Protein AF-A0A967SWU4-F1 (afdb_monomer_lite)

Foldseek 3Di:
DAFVPVVDDDDDDDPDPALLVVLQVLCVAQVVLQDQDPVLLVVLCVQCVPPDDLQSSLQSLLLCLLPQAAEDEPPPDDDVSHEHRLVVCVVVRYYHQSSSQSVSCNSCVSVVFHKWKWFWAFDPNDADDNVRHDPPGDHIWMWTDDPVDIATGRSRDSQFHPRADDQSQAQGWIWTRDNPRTDTDGHHDDDPVQFDWDWDWDWDDDPPDIDIDIDIDGGGSRCRPPDPPD

Structure (mmCIF, N/CA/C/O backbone):
data_AF-A0A967SWU4-F1
#
_entry.id   AF-A0A967SWU4-F1
#
loop_
_atom_site.group_PDB
_atom_site.id
_atom_site.type_symbol
_atom_site.label_atom_id
_atom_site.label_alt_id
_atom_site.label_comp_id
_atom_site.label_asym_id
_atom_site.label_entity_id
_atom_site.label_seq_id
_atom_site.pdbx_PDB_ins_code
_atom_site.Cartn_x
_atom_site.Cartn_y
_atom_site.Cartn_z
_atom_site.occupancy
_atom_site.B_iso_or_equiv
_atom_site.auth_seq_id
_atom_site.auth_comp_id
_atom_site.auth_asym_id
_atom_site.auth_atom_id
_atom_site.pdbx_PDB_model_num
ATOM 1 N N . MET A 1 1 ? -10.344 26.423 -4.016 1.00 56.69 1 MET A N 1
ATOM 2 C CA . MET A 1 1 ? -9.494 27.202 -4.942 1.00 56.69 1 MET A CA 1
ATOM 3 C C . MET A 1 1 ? -9.191 26.306 -6.140 1.00 56.69 1 MET A C 1
ATOM 5 O O . MET A 1 1 ? -9.002 25.117 -5.893 1.00 56.69 1 MET A O 1
ATOM 9 N N . PRO A 1 2 ? -9.247 26.792 -7.394 1.00 64.81 2 PRO A N 1
ATOM 10 C CA . PRO A 1 2 ? -8.936 25.973 -8.572 1.00 64.81 2 PRO A CA 1
ATOM 11 C C . PRO A 1 2 ? -7.485 25.474 -8.523 1.00 64.81 2 PRO A C 1
ATOM 13 O O . PRO A 1 2 ? -6.662 26.066 -7.822 1.00 64.81 2 PRO A O 1
ATOM 16 N N . ASN A 1 3 ? -7.167 24.398 -9.245 1.00 67.81 3 ASN A N 1
ATOM 17 C CA . ASN A 1 3 ? -5.792 23.917 -9.350 1.00 67.81 3 ASN A CA 1
ATOM 18 C C . ASN A 1 3 ? -4.927 24.996 -10.028 1.00 67.81 3 ASN A C 1
ATOM 20 O O . ASN A 1 3 ? -5.329 25.566 -11.038 1.00 67.81 3 ASN A O 1
ATOM 24 N N . ILE A 1 4 ? -3.745 25.301 -9.481 1.00 69.94 4 ILE A N 1
ATOM 25 C CA . ILE A 1 4 ? -2.854 26.316 -10.061 1.00 69.94 4 ILE A CA 1
ATOM 26 C C . ILE A 1 4 ? -2.421 25.955 -11.489 1.00 69.94 4 ILE A C 1
ATOM 28 O O . ILE A 1 4 ? -2.248 26.847 -12.317 1.00 69.94 4 ILE A O 1
ATOM 32 N N . HIS A 1 5 ? -2.337 24.664 -11.815 1.00 70.44 5 HIS A N 1
ATOM 33 C CA . HIS A 1 5 ? -2.068 24.186 -13.171 1.00 70.44 5 HIS A CA 1
ATOM 34 C C . HIS A 1 5 ? -3.241 24.419 -14.138 1.00 70.44 5 HIS A C 1
ATOM 36 O O . HIS A 1 5 ? -3.013 24.479 -15.339 1.00 70.44 5 HIS A O 1
ATOM 42 N N . ASP A 1 6 ? -4.464 24.634 -13.635 1.00 73.06 6 ASP A N 1
ATOM 43 C CA . ASP A 1 6 ? -5.610 25.055 -14.459 1.00 73.06 6 ASP A CA 1
ATOM 44 C C . ASP A 1 6 ? -5.602 26.572 -14.721 1.00 73.06 6 ASP A C 1
ATOM 46 O O . ASP A 1 6 ? -6.300 27.064 -15.606 1.00 73.06 6 ASP A O 1
ATOM 50 N N . LEU A 1 7 ? -4.850 27.333 -13.919 1.00 79.19 7 LEU A N 1
ATOM 51 C CA . LEU A 1 7 ? -4.838 28.801 -13.927 1.00 79.19 7 LEU A CA 1
ATOM 52 C C . LEU A 1 7 ? -3.555 29.401 -14.509 1.00 79.19 7 LEU A C 1
ATOM 54 O O . LEU A 1 7 ? -3.478 30.614 -14.703 1.00 79.19 7 LEU A O 1
ATOM 58 N N . THR A 1 8 ? -2.540 28.578 -14.756 1.00 78.56 8 THR A N 1
ATOM 59 C CA . THR A 1 8 ? -1.224 29.004 -15.235 1.00 78.56 8 THR A CA 1
ATOM 60 C C . THR A 1 8 ? -0.879 28.303 -16.540 1.00 78.56 8 THR A C 1
ATOM 62 O O . THR A 1 8 ? -1.279 27.168 -16.784 1.00 78.56 8 THR A O 1
ATOM 65 N N . PHE A 1 9 ? -0.135 28.988 -17.409 1.00 80.06 9 PHE A N 1
ATOM 66 C CA . PHE A 1 9 ? 0.364 28.372 -18.633 1.00 80.06 9 PHE A CA 1
ATOM 67 C C . PHE A 1 9 ? 1.478 27.378 -18.296 1.00 80.06 9 PHE A C 1
ATOM 69 O O . PHE A 1 9 ? 2.476 27.750 -17.679 1.00 80.06 9 PHE A O 1
ATOM 76 N N . GLY A 1 10 ? 1.320 26.131 -18.737 1.00 78.75 10 GLY A N 1
ATOM 77 C CA . GLY A 1 10 ? 2.328 25.079 -18.630 1.00 78.75 10 GLY A CA 1
ATOM 78 C C . GLY A 1 10 ? 2.570 24.407 -19.978 1.00 78.75 10 GLY A C 1
ATOM 79 O O . GLY A 1 10 ? 1.657 24.281 -20.793 1.00 78.75 10 GLY A O 1
ATOM 80 N N . ILE A 1 11 ? 3.806 23.967 -20.219 1.00 83.50 11 ILE A N 1
ATOM 81 C CA . ILE A 1 11 ? 4.152 23.104 -21.353 1.00 83.50 11 ILE A CA 1
ATOM 82 C C . ILE A 1 11 ? 4.451 21.721 -20.788 1.00 83.50 11 ILE A C 1
ATOM 84 O O . ILE A 1 11 ? 5.353 21.566 -19.969 1.00 83.50 11 ILE A O 1
ATOM 88 N N . HIS A 1 12 ? 3.679 20.724 -21.212 1.00 83.62 12 HIS A N 1
ATOM 89 C CA . HIS A 1 12 ? 3.872 19.331 -20.826 1.00 83.62 12 HIS A CA 1
ATOM 90 C C . HIS A 1 12 ? 4.411 18.572 -22.043 1.00 83.62 12 HIS A C 1
ATOM 92 O O . HIS A 1 12 ? 3.814 18.618 -23.118 1.00 83.62 12 HIS A O 1
ATOM 98 N N . VAL A 1 13 ? 5.546 17.888 -21.888 1.00 89.62 13 VAL A N 1
ATOM 99 C CA . VAL A 1 13 ? 6.173 17.083 -22.949 1.00 89.62 13 VAL A CA 1
ATOM 100 C C . VAL A 1 13 ? 6.439 15.682 -22.416 1.00 89.62 13 VAL A C 1
ATOM 102 O O . VAL A 1 13 ? 6.947 15.531 -21.310 1.00 89.62 13 VAL A O 1
ATOM 105 N N . THR A 1 14 ? 6.056 14.661 -23.180 1.00 92.12 14 THR A N 1
ATOM 106 C CA . THR A 1 14 ? 6.314 13.256 -22.855 1.00 92.12 14 THR A CA 1
ATOM 107 C C . THR A 1 14 ? 6.815 12.535 -24.097 1.00 92.12 14 THR A C 1
ATOM 109 O O . THR A 1 14 ? 6.354 12.807 -25.207 1.00 92.12 14 THR A O 1
ATOM 112 N N . SER A 1 15 ? 7.784 11.641 -23.914 1.00 94.00 15 SER A N 1
ATOM 113 C CA . SER A 1 15 ? 8.251 10.709 -24.946 1.00 94.00 15 SER A CA 1
ATOM 114 C C . SER A 1 15 ? 7.571 9.339 -24.855 1.00 94.00 15 SER A C 1
ATOM 116 O O . SER A 1 15 ? 7.833 8.482 -25.696 1.00 94.00 15 SER A O 1
ATOM 118 N N . LEU A 1 16 ? 6.718 9.130 -23.848 1.00 94.75 16 LEU A N 1
ATOM 119 C CA . LEU A 1 16 ? 5.986 7.886 -23.618 1.00 94.75 16 LEU A CA 1
ATOM 120 C C . LEU A 1 16 ? 4.771 7.815 -24.541 1.00 94.75 16 LEU A C 1
ATOM 122 O O . LEU A 1 16 ? 4.054 8.805 -24.703 1.00 94.75 16 LEU A O 1
ATOM 126 N N . LYS A 1 17 ? 4.500 6.646 -25.126 1.00 94.62 17 LYS A N 1
ATOM 127 C CA . LYS A 1 17 ? 3.368 6.486 -26.053 1.00 94.62 17 LYS A CA 1
ATOM 128 C C . LYS A 1 17 ? 2.057 6.248 -25.318 1.00 94.62 17 LYS A C 1
ATOM 130 O O . LYS A 1 17 ? 1.005 6.668 -25.796 1.00 94.62 17 LYS A O 1
ATOM 135 N N . ASN A 1 18 ? 2.103 5.544 -24.191 1.00 95.81 18 ASN A N 1
ATOM 136 C CA . ASN A 1 18 ? 0.930 5.167 -23.409 1.00 95.81 18 ASN A CA 1
ATOM 137 C C . ASN A 1 18 ? 1.307 4.844 -21.951 1.00 95.81 18 ASN A C 1
ATOM 139 O O . ASN A 1 18 ? 2.470 4.912 -21.558 1.00 95.81 18 ASN A O 1
ATOM 143 N N . TRP A 1 19 ? 0.295 4.523 -21.145 1.00 96.81 19 TRP A N 1
ATOM 144 C CA . TRP A 1 19 ? 0.472 4.143 -19.744 1.00 96.81 19 TRP A CA 1
ATOM 145 C C . TRP A 1 19 ? 1.039 2.731 -19.559 1.00 96.81 19 TRP A C 1
ATOM 147 O O . TRP A 1 19 ? 1.651 2.483 -18.526 1.00 96.81 19 TRP A O 1
ATOM 157 N N . ASP A 1 20 ? 0.932 1.848 -20.556 1.00 97.19 20 ASP A N 1
ATOM 158 C CA . ASP A 1 20 ? 1.541 0.512 -20.502 1.00 97.19 20 ASP A CA 1
ATOM 159 C C . ASP A 1 20 ? 3.072 0.611 -20.368 1.00 97.19 20 ASP A C 1
ATOM 161 O O . ASP A 1 20 ? 3.689 -0.195 -19.676 1.00 97.19 20 ASP A O 1
ATOM 165 N N . GLU A 1 21 ? 3.699 1.631 -20.974 1.00 96.69 21 GLU A N 1
ATOM 166 C CA . GLU A 1 21 ? 5.130 1.914 -20.781 1.00 96.69 21 GLU A CA 1
ATOM 167 C C . GLU A 1 21 ? 5.457 2.317 -19.333 1.00 96.69 21 GLU A C 1
ATOM 169 O O . GLU A 1 21 ? 6.511 1.941 -18.819 1.00 96.69 21 GLU A O 1
ATOM 174 N N . ILE A 1 22 ? 4.553 3.039 -18.658 1.00 95.25 22 ILE A N 1
ATOM 175 C CA . ILE A 1 22 ? 4.694 3.371 -17.233 1.00 95.25 22 ILE A CA 1
ATOM 176 C C . ILE A 1 22 ? 4.522 2.120 -16.372 1.00 95.25 22 ILE A C 1
ATOM 178 O O . ILE A 1 22 ? 5.322 1.917 -15.464 1.00 95.25 22 ILE A O 1
ATOM 182 N N . ASP A 1 23 ? 3.531 1.271 -16.651 1.00 97.25 23 ASP A N 1
ATOM 183 C CA . ASP A 1 23 ? 3.344 0.011 -15.921 1.00 97.25 23 ASP A CA 1
ATOM 184 C C . ASP A 1 23 ? 4.552 -0.913 -16.079 1.00 97.25 23 ASP A C 1
ATOM 186 O O . ASP A 1 23 ? 5.076 -1.395 -15.080 1.00 97.25 23 ASP A O 1
ATOM 190 N N . ALA A 1 24 ? 5.068 -1.095 -17.297 1.00 96.62 24 ALA A N 1
ATOM 191 C CA . ALA A 1 24 ? 6.250 -1.919 -17.539 1.00 96.62 24 ALA A CA 1
ATOM 192 C C . ALA A 1 24 ? 7.484 -1.395 -16.782 1.00 96.62 24 ALA A C 1
ATOM 194 O O . ALA A 1 24 ? 8.170 -2.161 -16.101 1.00 96.62 24 ALA A O 1
ATOM 195 N N . TRP A 1 25 ? 7.733 -0.084 -16.851 1.00 94.44 25 TRP A N 1
ATOM 196 C CA . TRP A 1 25 ? 8.825 0.580 -16.134 1.00 94.44 25 TRP A CA 1
ATOM 197 C C . TRP A 1 25 ? 8.679 0.471 -14.610 1.00 94.44 25 TRP A C 1
ATOM 199 O O . TRP A 1 25 ? 9.648 0.173 -13.906 1.00 94.44 25 TRP A O 1
ATOM 209 N N . ALA A 1 26 ? 7.472 0.698 -14.090 1.00 93.44 26 ALA A N 1
ATOM 210 C CA . ALA A 1 26 ? 7.188 0.630 -12.664 1.00 93.44 26 ALA A 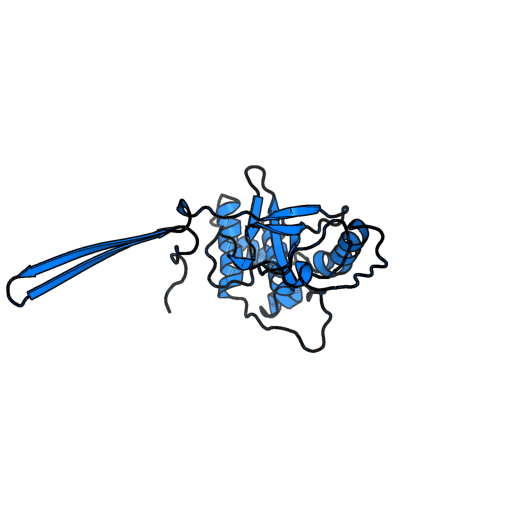CA 1
ATOM 211 C C . ALA A 1 26 ? 7.236 -0.817 -12.164 1.00 93.44 26 ALA A C 1
ATOM 213 O O . ALA A 1 26 ? 7.718 -1.071 -11.066 1.00 93.44 26 ALA A O 1
ATOM 214 N N . ASN A 1 27 ? 6.812 -1.783 -12.974 1.00 94.94 27 ASN A N 1
ATOM 215 C CA . ASN A 1 27 ? 6.921 -3.200 -12.663 1.00 94.94 27 ASN A CA 1
ATOM 216 C C . ASN A 1 27 ? 8.392 -3.631 -12.539 1.00 94.94 27 ASN A C 1
ATOM 218 O O . ASN A 1 27 ? 8.762 -4.292 -11.570 1.00 94.94 27 ASN A O 1
ATOM 222 N N . GLU A 1 28 ? 9.252 -3.202 -13.469 1.00 94.38 28 GLU A N 1
ATOM 223 C CA . GLU A 1 28 ? 10.693 -3.479 -13.414 1.00 94.38 28 GLU A CA 1
ATOM 224 C C . GLU A 1 28 ? 11.369 -2.834 -12.198 1.00 94.38 28 GLU A C 1
ATOM 226 O O . GLU A 1 28 ? 12.288 -3.418 -11.626 1.00 94.38 28 GLU A O 1
ATOM 231 N N . ARG A 1 29 ? 10.936 -1.640 -11.779 1.00 92.12 29 ARG A N 1
ATOM 232 C CA . ARG A 1 29 ? 11.575 -0.907 -10.675 1.00 92.12 29 ARG A CA 1
ATOM 233 C C . ARG A 1 29 ? 11.014 -1.217 -9.293 1.00 92.12 29 ARG A C 1
ATOM 235 O O . ARG A 1 29 ? 11.800 -1.292 -8.358 1.00 92.12 29 ARG A O 1
ATOM 242 N N . ILE A 1 30 ? 9.697 -1.355 -9.173 1.00 93.44 30 ILE A N 1
ATOM 243 C CA . ILE A 1 30 ? 8.959 -1.461 -7.907 1.00 93.44 30 ILE A CA 1
ATOM 244 C C . ILE A 1 30 ? 8.553 -2.912 -7.657 1.00 93.44 30 ILE A C 1
ATOM 246 O O . ILE A 1 30 ? 8.998 -3.514 -6.687 1.00 93.44 30 ILE A O 1
ATOM 250 N N . LEU A 1 31 ? 7.734 -3.505 -8.534 1.00 93.06 31 LEU A N 1
ATOM 251 C CA . LEU A 1 31 ? 7.204 -4.857 -8.300 1.00 93.06 31 LEU A CA 1
ATOM 252 C C . LEU A 1 31 ? 8.300 -5.926 -8.261 1.00 93.06 31 LEU A C 1
ATOM 254 O O . LEU A 1 31 ? 8.178 -6.889 -7.507 1.00 93.06 31 LEU A O 1
ATOM 258 N N . SER A 1 32 ? 9.384 -5.748 -9.018 1.00 94.38 32 SER A N 1
ATOM 259 C CA . SER A 1 32 ? 10.550 -6.642 -8.986 1.00 94.38 32 SER A CA 1
ATOM 260 C C . SER A 1 32 ? 11.244 -6.716 -7.620 1.00 94.38 32 SER A C 1
ATOM 262 O O . SER A 1 32 ? 11.992 -7.660 -7.372 1.00 94.38 32 SER A O 1
ATOM 264 N N . ARG A 1 33 ? 10.998 -5.743 -6.732 1.00 96.25 33 ARG A N 1
ATOM 265 C CA . ARG A 1 33 ? 11.564 -5.668 -5.375 1.00 96.25 33 ARG A CA 1
ATOM 266 C C . ARG A 1 33 ? 10.694 -6.352 -4.324 1.00 96.25 33 ARG A C 1
ATOM 268 O O . ARG A 1 33 ? 11.142 -6.560 -3.199 1.00 96.25 33 ARG A O 1
ATOM 275 N N . VAL A 1 34 ? 9.472 -6.736 -4.695 1.00 97.06 34 VAL A N 1
ATOM 276 C CA . VAL A 1 34 ? 8.540 -7.472 -3.838 1.00 97.06 34 VAL A CA 1
ATOM 277 C C . VAL A 1 34 ? 8.878 -8.965 -3.875 1.00 97.06 34 VAL A C 1
ATOM 279 O O . VAL A 1 34 ? 8.407 -9.722 -4.732 1.00 97.06 34 VAL A O 1
ATOM 282 N N . GLU A 1 35 ? 9.657 -9.411 -2.897 1.00 96.56 35 GLU A N 1
ATOM 283 C CA . GLU A 1 35 ? 10.043 -10.813 -2.709 1.00 96.56 35 GLU A CA 1
ATOM 284 C C . GLU A 1 35 ? 9.511 -11.378 -1.392 1.00 96.56 35 GLU A C 1
ATOM 286 O O . GLU A 1 35 ? 9.475 -10.677 -0.389 1.00 96.56 35 GLU A O 1
ATOM 291 N N . THR A 1 36 ? 9.114 -12.651 -1.382 1.00 96.81 36 THR A N 1
ATOM 292 C CA . THR A 1 36 ? 8.620 -13.355 -0.187 1.00 96.81 36 THR A CA 1
ATOM 293 C C . THR A 1 36 ? 9.692 -14.320 0.315 1.00 96.81 36 THR A C 1
ATOM 295 O O . THR A 1 36 ? 9.701 -15.492 -0.078 1.00 96.81 36 THR A O 1
ATOM 298 N N . THR A 1 37 ? 10.628 -13.827 1.126 1.00 98.12 37 THR A N 1
ATOM 299 C CA . THR A 1 37 ? 11.673 -14.670 1.730 1.00 98.12 37 THR A CA 1
ATOM 300 C C . THR A 1 37 ? 11.095 -15.566 2.835 1.00 98.12 37 THR A C 1
ATOM 302 O O . THR A 1 37 ? 9.974 -15.319 3.299 1.00 98.12 37 THR A O 1
ATOM 305 N N . PRO A 1 38 ? 11.813 -16.616 3.279 1.00 98.56 38 PRO A N 1
ATOM 306 C CA . PRO A 1 38 ? 11.382 -17.435 4.412 1.00 98.56 38 PRO A CA 1
ATOM 307 C C . PRO A 1 38 ? 11.098 -16.626 5.684 1.00 98.56 38 PRO A C 1
ATOM 309 O O . PRO A 1 38 ? 10.144 -16.935 6.390 1.00 98.56 38 PRO A O 1
ATOM 312 N N . GLU A 1 39 ? 11.874 -15.577 5.953 1.00 98.31 39 GLU A N 1
ATOM 313 C CA . GLU A 1 39 ? 11.749 -14.726 7.140 1.00 98.31 39 GLU A CA 1
ATOM 314 C C . GLU A 1 39 ? 10.496 -13.848 7.072 1.00 98.31 39 GLU A C 1
ATOM 316 O O . GLU A 1 39 ? 9.709 -13.827 8.018 1.00 98.31 39 GLU A O 1
ATOM 321 N N . ILE A 1 40 ? 10.256 -13.191 5.929 1.00 98.69 40 ILE A N 1
ATOM 322 C CA . ILE A 1 40 ? 9.032 -12.406 5.694 1.00 98.69 40 ILE A CA 1
ATOM 323 C C . ILE A 1 40 ? 7.808 -13.323 5.769 1.00 98.69 40 ILE A C 1
ATOM 325 O O . ILE A 1 40 ? 6.796 -12.974 6.380 1.00 98.69 40 ILE A O 1
ATOM 329 N N . LYS A 1 41 ? 7.904 -14.527 5.196 1.00 98.69 41 LYS A N 1
ATOM 330 C CA . LYS A 1 41 ? 6.823 -15.507 5.259 1.00 98.69 41 LYS A CA 1
ATOM 331 C C . LYS A 1 41 ? 6.538 -15.954 6.689 1.00 98.69 41 LYS A C 1
ATOM 333 O O . LYS A 1 41 ? 5.378 -15.943 7.088 1.00 98.69 41 LYS A O 1
ATOM 338 N N . ALA A 1 42 ? 7.571 -16.288 7.458 1.00 98.56 42 ALA A N 1
ATOM 339 C CA . ALA A 1 42 ? 7.426 -16.662 8.861 1.00 98.56 42 ALA A CA 1
ATOM 340 C C . ALA A 1 42 ? 6.792 -15.529 9.678 1.00 98.56 42 ALA A C 1
ATOM 342 O O . ALA A 1 42 ? 5.892 -15.788 10.475 1.00 98.56 42 ALA A O 1
ATOM 343 N N . LYS A 1 43 ? 7.185 -14.272 9.433 1.00 98.56 43 LYS A N 1
ATOM 344 C CA . LYS A 1 43 ? 6.584 -13.124 10.118 1.00 98.56 43 LYS A CA 1
ATOM 345 C C . LYS A 1 43 ? 5.125 -12.910 9.734 1.00 98.56 43 LYS A C 1
ATOM 347 O O . LYS A 1 43 ? 4.294 -12.668 10.604 1.00 98.56 43 LYS A O 1
ATOM 352 N N . ALA A 1 44 ? 4.792 -13.030 8.451 1.00 98.56 44 ALA A N 1
ATOM 353 C CA . ALA A 1 44 ? 3.408 -12.947 8.002 1.00 98.56 44 ALA A CA 1
ATOM 354 C C . ALA A 1 44 ? 2.553 -14.058 8.630 1.00 98.56 44 ALA A C 1
ATOM 356 O O . ALA A 1 44 ? 1.446 -13.787 9.085 1.00 98.56 44 ALA A O 1
ATOM 357 N N . GLU A 1 45 ? 3.060 -15.290 8.703 1.00 98.19 45 GLU A N 1
ATOM 358 C CA . GLU A 1 45 ? 2.385 -16.414 9.364 1.00 98.19 45 GLU A CA 1
ATOM 359 C C . GLU A 1 45 ? 2.200 -16.165 10.867 1.00 98.19 45 GLU A C 1
ATOM 361 O O . GLU A 1 45 ? 1.094 -16.347 11.369 1.00 98.19 45 GLU A O 1
ATOM 366 N N . GLU A 1 46 ? 3.230 -15.683 11.568 1.00 98.31 46 GLU A N 1
ATOM 367 C CA . GLU A 1 46 ? 3.171 -15.308 12.989 1.00 98.31 46 GLU A CA 1
ATOM 368 C C . GLU A 1 46 ? 2.072 -14.270 13.251 1.00 98.31 46 GLU A C 1
ATOM 370 O O . GLU A 1 46 ? 1.189 -14.493 14.080 1.00 98.31 46 GLU A O 1
ATOM 375 N N . LEU A 1 47 ? 2.086 -13.162 12.503 1.00 98.19 47 LEU A N 1
ATOM 376 C CA . LEU A 1 47 ? 1.142 -12.052 12.666 1.00 98.19 47 LEU A CA 1
ATOM 377 C C . LEU A 1 47 ? -0.293 -12.425 12.275 1.00 98.19 47 LEU A C 1
ATOM 379 O O . LEU A 1 47 ? -1.240 -11.770 12.707 1.00 98.19 47 LEU A O 1
ATOM 383 N N . THR A 1 48 ? -0.468 -13.458 11.446 1.00 98.25 48 THR A N 1
ATOM 384 C CA . THR A 1 48 ? -1.777 -13.852 10.907 1.00 98.25 48 THR A CA 1
ATOM 385 C C . THR A 1 48 ? -2.338 -15.152 11.479 1.00 98.25 48 THR A C 1
ATOM 387 O O . THR A 1 48 ? -3.460 -15.527 11.128 1.00 98.25 48 THR A O 1
ATOM 390 N N . ALA A 1 49 ? -1.609 -15.826 12.374 1.00 96.38 49 ALA A N 1
ATOM 391 C CA . ALA A 1 49 ? -1.935 -17.167 12.867 1.00 96.38 49 ALA A CA 1
ATOM 392 C C . ALA A 1 49 ? -3.304 -17.262 13.562 1.00 96.38 49 ALA A C 1
ATOM 394 O O . ALA A 1 49 ? -3.991 -18.275 13.433 1.00 96.38 49 ALA A O 1
ATOM 395 N N . SER A 1 50 ? -3.707 -16.219 14.292 1.00 94.88 50 SER A N 1
ATOM 396 C CA . SER A 1 50 ? -4.968 -16.180 15.046 1.00 94.88 50 SER A CA 1
ATOM 397 C C . SER A 1 50 ? -6.168 -15.678 14.243 1.00 94.88 50 SER A C 1
ATOM 399 O O . SER A 1 50 ? -7.280 -15.680 14.767 1.00 94.88 50 SER A O 1
ATOM 401 N N . TYR A 1 51 ? -5.968 -15.238 12.999 1.00 96.44 51 TYR A N 1
ATOM 402 C CA . TYR A 1 51 ? -6.995 -14.557 12.215 1.00 96.44 51 TYR A CA 1
ATOM 403 C C . TYR A 1 51 ? -7.564 -15.450 11.116 1.00 96.44 51 TYR A C 1
ATOM 405 O O . TYR A 1 51 ? -6.835 -16.074 10.337 1.00 96.44 51 TYR A O 1
ATOM 413 N N . ALA A 1 52 ? -8.892 -15.500 11.039 1.00 92.12 52 ALA A N 1
ATOM 414 C CA . ALA A 1 52 ? -9.599 -16.364 10.100 1.00 92.12 52 ALA A CA 1
ATOM 415 C C . ALA A 1 52 ? -9.849 -15.662 8.763 1.00 92.12 52 ALA A C 1
ATOM 417 O O . ALA A 1 52 ? -9.801 -16.296 7.706 1.00 92.12 52 ALA A O 1
ATOM 418 N N . THR A 1 53 ? -10.115 -14.358 8.798 1.00 94.19 53 THR A N 1
ATOM 419 C CA . THR A 1 53 ? -10.526 -13.590 7.622 1.00 94.19 53 THR A CA 1
ATOM 420 C C . THR A 1 53 ? -9.354 -12.861 6.970 1.00 94.19 53 THR A C 1
ATOM 422 O O . THR A 1 53 ? -8.364 -12.526 7.615 1.00 94.19 53 THR A O 1
ATOM 425 N N . ALA A 1 54 ? -9.465 -12.582 5.668 1.00 94.56 54 ALA A N 1
ATOM 426 C CA . ALA A 1 54 ? -8.473 -11.764 4.972 1.00 94.56 54 ALA A CA 1
ATOM 427 C C . ALA A 1 54 ? -8.392 -10.343 5.557 1.00 94.56 54 ALA A C 1
ATOM 429 O O . ALA A 1 54 ? -7.308 -9.776 5.606 1.00 94.56 54 ALA A O 1
ATOM 430 N N . GLU A 1 55 ? -9.514 -9.785 6.020 1.00 95.44 55 GLU A N 1
ATOM 431 C CA . GLU A 1 55 ? -9.584 -8.448 6.623 1.00 95.44 55 GLU A CA 1
ATOM 432 C C . GLU A 1 55 ? -8.771 -8.343 7.907 1.00 95.44 55 GLU A C 1
ATOM 434 O O . GLU A 1 55 ? -7.904 -7.480 7.994 1.00 95.44 55 GLU A O 1
ATOM 439 N N . GLU A 1 56 ? -8.980 -9.262 8.847 1.00 95.75 56 GLU A N 1
ATOM 440 C CA . GLU A 1 56 ? -8.222 -9.306 10.103 1.00 95.75 56 GLU A CA 1
ATOM 441 C C . GLU A 1 56 ? -6.715 -9.486 9.850 1.00 95.75 56 GLU A C 1
ATOM 443 O O . GLU A 1 56 ? -5.879 -8.865 10.503 1.00 95.75 56 GLU A O 1
ATOM 448 N N . LYS A 1 57 ? -6.350 -10.298 8.849 1.00 97.38 57 LYS A N 1
ATOM 449 C CA . LYS A 1 57 ? -4.949 -10.474 8.443 1.00 97.38 57 LYS A CA 1
ATOM 450 C C . LYS A 1 57 ? -4.357 -9.200 7.849 1.00 97.38 57 LYS A C 1
ATOM 452 O O . LYS A 1 57 ? -3.232 -8.846 8.185 1.00 97.38 57 LYS A O 1
ATOM 457 N N . MET A 1 58 ? -5.091 -8.516 6.969 1.00 97.44 58 MET A N 1
ATOM 458 C CA . MET A 1 58 ? -4.659 -7.231 6.410 1.00 97.44 58 MET A CA 1
ATOM 459 C C . MET A 1 58 ? -4.451 -6.194 7.511 1.00 97.44 58 MET A C 1
ATOM 461 O O . MET A 1 58 ? -3.436 -5.505 7.490 1.00 97.44 58 MET A O 1
ATOM 465 N N . GLU A 1 59 ? -5.377 -6.108 8.467 1.00 96.31 59 GLU A N 1
ATOM 466 C CA . GLU A 1 59 ? -5.294 -5.187 9.601 1.00 96.31 59 GLU A CA 1
ATOM 467 C C . GLU A 1 59 ? -4.052 -5.454 10.456 1.00 96.31 59 GLU A C 1
ATOM 469 O O . GLU A 1 59 ? -3.283 -4.531 10.712 1.00 96.31 59 GLU A O 1
ATOM 474 N N . ALA A 1 60 ? -3.798 -6.711 10.825 1.00 97.50 60 ALA A N 1
ATOM 475 C CA . ALA A 1 60 ? -2.638 -7.082 11.635 1.00 97.50 60 ALA A CA 1
ATOM 476 C C . ALA A 1 60 ? -1.300 -6.764 10.948 1.00 97.50 60 ALA A C 1
ATOM 478 O O . ALA A 1 60 ? -0.373 -6.252 11.577 1.00 97.50 60 ALA A O 1
ATOM 479 N N . LEU A 1 61 ? -1.201 -7.037 9.644 1.00 98.06 61 LEU A N 1
ATOM 480 C CA . LEU A 1 61 ? -0.005 -6.731 8.858 1.00 98.06 61 LEU A CA 1
ATOM 481 C C . LEU A 1 61 ? 0.178 -5.223 8.653 1.00 98.06 61 LEU A C 1
ATOM 483 O O . LEU A 1 61 ? 1.305 -4.736 8.672 1.00 98.06 61 LEU A O 1
ATOM 487 N N . TYR A 1 62 ? -0.915 -4.483 8.457 1.00 97.06 62 TYR A N 1
ATOM 488 C CA . TYR A 1 62 ? -0.879 -3.027 8.330 1.00 97.06 62 TYR A CA 1
ATOM 489 C C . TYR A 1 62 ? -0.428 -2.382 9.642 1.00 97.06 62 TYR A C 1
ATOM 491 O O . TYR A 1 62 ? 0.443 -1.515 9.636 1.00 97.06 62 TYR A O 1
ATOM 499 N N . TYR A 1 63 ? -0.948 -2.875 10.767 1.00 95.19 63 TYR A N 1
ATOM 500 C CA . TYR A 1 63 ? -0.557 -2.431 12.099 1.00 95.19 63 TYR A CA 1
ATOM 501 C C . TYR A 1 63 ? 0.929 -2.683 12.381 1.00 95.19 63 TYR A C 1
ATOM 503 O O . TYR A 1 63 ? 1.607 -1.782 12.856 1.00 95.19 63 TYR A O 1
ATOM 511 N N . PHE A 1 64 ? 1.470 -3.848 12.000 1.00 96.62 64 PHE A N 1
ATOM 512 C CA . PHE A 1 64 ? 2.910 -4.125 12.109 1.00 96.62 64 PHE A CA 1
ATOM 513 C C . PHE A 1 64 ? 3.769 -3.076 11.385 1.00 96.62 64 PHE A C 1
ATOM 515 O O . PHE A 1 64 ? 4.769 -2.623 11.932 1.00 96.62 64 PHE A O 1
ATOM 522 N N . ILE A 1 65 ? 3.370 -2.649 10.181 1.00 96.38 65 ILE A N 1
ATOM 523 C CA . ILE A 1 65 ? 4.083 -1.577 9.472 1.00 96.38 65 ILE A CA 1
ATOM 524 C C . ILE A 1 65 ? 3.976 -0.253 10.236 1.00 96.38 65 ILE A C 1
ATOM 526 O O . ILE A 1 65 ? 4.971 0.448 10.365 1.00 96.38 65 ILE A O 1
ATOM 530 N N . GLN A 1 66 ? 2.800 0.088 10.768 1.00 93.31 66 GLN A N 1
ATOM 531 C CA . GLN A 1 66 ? 2.609 1.335 11.516 1.00 93.31 66 GLN A CA 1
ATOM 532 C C . GLN A 1 66 ? 3.409 1.396 12.825 1.00 93.31 66 GLN A C 1
ATOM 534 O O . GLN A 1 66 ? 3.742 2.498 13.258 1.00 93.31 66 GLN A O 1
ATOM 539 N N . THR A 1 67 ? 3.687 0.257 13.469 1.00 92.81 67 THR A N 1
ATOM 540 C CA . THR A 1 67 ? 4.373 0.228 14.771 1.00 92.81 67 THR A CA 1
ATOM 541 C C . THR A 1 67 ? 5.865 -0.042 14.686 1.00 92.81 67 THR A C 1
ATOM 543 O O . THR A 1 67 ? 6.614 0.526 15.474 1.00 92.81 67 THR A O 1
ATOM 546 N N . GLU A 1 68 ? 6.303 -0.899 13.763 1.00 95.06 68 GLU A N 1
ATOM 547 C CA . GLU A 1 68 ? 7.696 -1.359 13.718 1.00 95.06 68 GLU A CA 1
ATOM 548 C C . GLU A 1 68 ? 8.541 -0.632 12.669 1.00 95.06 68 GLU A C 1
ATOM 550 O O . GLU A 1 68 ? 9.765 -0.705 12.726 1.00 95.06 68 GLU A O 1
ATOM 555 N N . PHE A 1 69 ? 7.918 0.043 11.697 1.00 95.12 69 PHE A N 1
ATOM 556 C CA . PHE A 1 69 ? 8.636 0.666 10.590 1.00 95.12 69 PHE A CA 1
ATOM 557 C C . PHE A 1 69 ? 8.928 2.147 10.844 1.00 95.12 69 PHE A C 1
ATOM 559 O O . PHE A 1 69 ? 8.010 2.960 10.967 1.00 95.12 69 PHE A O 1
ATOM 566 N N . GLU A 1 70 ? 10.201 2.536 10.808 1.00 93.56 70 GLU A N 1
ATOM 567 C CA . GLU A 1 70 ? 10.615 3.933 10.937 1.00 93.56 70 GLU A CA 1
ATOM 568 C C . GLU A 1 70 ? 10.642 4.640 9.573 1.00 93.56 70 GLU A C 1
ATOM 570 O O . GLU A 1 70 ? 11.416 4.302 8.673 1.00 93.56 70 GLU A O 1
ATOM 575 N N . TYR A 1 71 ? 9.788 5.653 9.402 1.00 91.06 71 TYR A N 1
ATOM 576 C CA . TYR A 1 71 ? 9.772 6.432 8.166 1.00 91.06 71 TYR A CA 1
ATOM 577 C C . TYR A 1 71 ? 10.979 7.374 8.095 1.00 91.06 71 TYR A C 1
ATOM 579 O O . TYR A 1 71 ? 11.098 8.325 8.870 1.00 91.06 71 TYR A O 1
ATOM 587 N N . VAL A 1 72 ? 11.834 7.161 7.099 1.00 88.56 72 VAL A N 1
ATOM 588 C CA . VAL A 1 72 ? 13.003 7.988 6.801 1.00 88.56 72 VAL A CA 1
ATOM 589 C C . VAL A 1 72 ? 12.908 8.446 5.355 1.00 88.56 72 VAL A C 1
ATOM 591 O O . VAL A 1 72 ? 13.073 7.657 4.427 1.00 88.56 72 VAL A O 1
ATOM 594 N N . GLN A 1 73 ? 12.661 9.742 5.155 1.00 80.94 73 GLN A N 1
ATOM 595 C CA . GLN A 1 73 ? 12.620 10.324 3.817 1.00 80.94 73 GLN A CA 1
ATOM 596 C C . GLN A 1 73 ? 14.008 10.254 3.169 1.00 80.94 73 GLN A C 1
ATOM 598 O O . GLN A 1 73 ? 14.918 11.011 3.510 1.00 80.94 73 GLN A O 1
ATOM 603 N N . ALA A 1 74 ? 14.163 9.344 2.213 1.00 66.25 74 ALA A N 1
ATOM 604 C CA . ALA A 1 74 ? 15.398 9.154 1.472 1.00 66.25 74 ALA A CA 1
ATOM 605 C C . ALA A 1 74 ? 15.436 10.073 0.235 1.00 66.25 74 ALA A C 1
ATOM 607 O O . ALA A 1 74 ? 15.358 9.614 -0.901 1.00 66.25 74 ALA A O 1
ATOM 608 N N . ASP A 1 75 ? 15.584 11.385 0.451 1.00 56.38 75 ASP A N 1
ATOM 609 C CA . ASP A 1 75 ? 15.842 12.344 -0.643 1.00 56.38 75 ASP A CA 1
ATOM 610 C C . ASP A 1 75 ? 17.316 12.332 -1.102 1.00 56.38 75 ASP A C 1
ATOM 612 O O 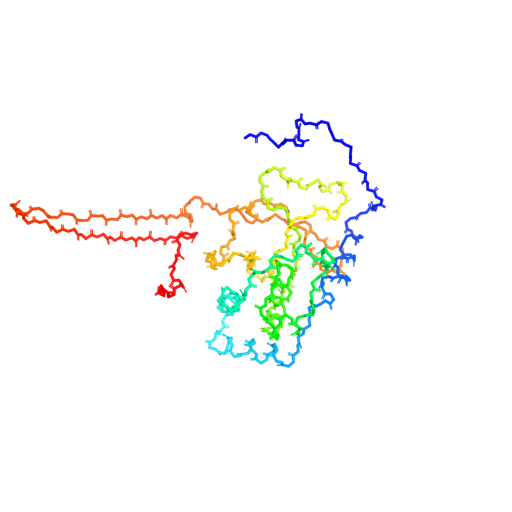. ASP A 1 75 ? 17.652 12.887 -2.150 1.00 56.38 75 ASP A O 1
ATOM 616 N N . LEU A 1 76 ? 18.215 11.712 -0.327 1.00 35.75 76 LEU A N 1
ATOM 617 C CA . LEU A 1 76 ? 19.654 11.713 -0.580 1.00 35.75 76 LEU A CA 1
ATOM 618 C C . LEU A 1 76 ? 20.138 10.380 -1.184 1.00 35.75 76 LEU A C 1
ATOM 620 O O . LEU A 1 76 ? 20.068 9.318 -0.573 1.00 35.75 76 LEU A O 1
ATOM 624 N N . ASP A 1 77 ? 20.670 10.486 -2.404 1.00 39.69 77 ASP A N 1
ATOM 625 C CA . ASP A 1 77 ? 21.532 9.538 -3.130 1.00 39.69 77 ASP A CA 1
ATOM 626 C C . ASP A 1 77 ? 20.956 8.237 -3.728 1.00 39.69 77 ASP A C 1
ATOM 628 O O . ASP A 1 77 ? 21.688 7.554 -4.452 1.00 39.69 77 ASP A O 1
ATOM 632 N N . ARG A 1 78 ? 19.671 7.879 -3.559 1.00 44.03 78 ARG A N 1
ATOM 633 C CA . ARG A 1 78 ? 19.150 6.589 -4.082 1.00 44.03 78 ARG A CA 1
ATOM 634 C C . ARG A 1 78 ? 17.754 6.638 -4.736 1.00 44.03 78 ARG A C 1
ATOM 636 O O . ARG A 1 78 ? 16.747 6.263 -4.158 1.00 44.03 78 ARG A O 1
ATOM 643 N N . GLY A 1 79 ? 17.722 6.971 -6.032 1.00 53.22 79 GLY A N 1
ATOM 644 C CA . GLY A 1 79 ? 16.945 6.186 -7.014 1.00 53.22 79 GLY A CA 1
ATOM 645 C C . GLY A 1 79 ? 15.493 6.565 -7.356 1.00 53.22 79 GLY A C 1
ATOM 646 O O . GLY A 1 79 ? 14.892 5.866 -8.181 1.00 53.22 79 GLY A O 1
ATOM 647 N N . GLY A 1 80 ? 14.919 7.637 -6.804 1.00 77.00 80 GLY A N 1
ATOM 648 C CA . GLY A 1 80 ? 13.557 8.067 -7.154 1.00 77.00 80 GLY A CA 1
ATOM 649 C C . GLY A 1 80 ? 12.508 6.996 -6.822 1.00 77.00 80 GLY A C 1
ATOM 650 O O . GLY A 1 80 ? 12.252 6.723 -5.659 1.00 77.00 80 GLY A O 1
ATOM 651 N N . TYR A 1 81 ? 11.922 6.355 -7.838 1.00 83.44 81 TYR A N 1
ATOM 652 C CA . TYR A 1 81 ? 10.836 5.369 -7.694 1.00 83.44 81 TYR A CA 1
ATOM 653 C C . TYR A 1 81 ? 11.261 3.946 -7.313 1.00 83.44 81 TYR A C 1
ATOM 655 O O . TYR A 1 81 ? 10.404 3.078 -7.206 1.00 83.44 81 TYR A O 1
ATOM 663 N N . THR A 1 82 ? 12.556 3.660 -7.172 1.00 92.06 82 THR A N 1
ATOM 664 C CA . THR A 1 82 ? 13.039 2.282 -6.960 1.00 92.06 82 THR A CA 1
ATOM 665 C C . THR A 1 82 ? 13.208 2.008 -5.461 1.00 92.06 82 THR A C 1
ATOM 667 O O . THR A 1 82 ? 14.083 2.641 -4.871 1.00 92.06 82 THR A O 1
ATOM 670 N N . PRO A 1 83 ? 12.407 1.126 -4.836 1.00 93.25 83 PRO A N 1
ATOM 671 C CA . PRO A 1 83 ? 12.588 0.743 -3.439 1.00 93.25 83 PRO A CA 1
ATOM 672 C C . PRO A 1 83 ? 13.788 -0.195 -3.264 1.00 93.25 83 PRO A C 1
ATOM 674 O O . PRO A 1 83 ? 14.290 -0.789 -4.231 1.00 93.25 83 PRO A O 1
ATOM 677 N N . HIS A 1 84 ? 14.229 -0.344 -2.020 1.00 94.50 84 HIS A N 1
ATOM 678 C CA . HIS A 1 84 ? 15.104 -1.438 -1.609 1.00 94.50 84 HIS A CA 1
ATOM 679 C C . HIS A 1 84 ? 14.382 -2.786 -1.796 1.00 94.50 84 HIS A C 1
ATOM 681 O O . HIS A 1 84 ? 13.173 -2.852 -2.034 1.00 94.50 84 HIS A O 1
ATOM 687 N N . TYR A 1 85 ? 15.125 -3.890 -1.743 1.00 97.12 85 TYR A N 1
ATOM 688 C CA . TYR A 1 85 ? 14.496 -5.213 -1.783 1.00 97.12 85 TYR A CA 1
ATOM 689 C C . TYR A 1 85 ? 13.724 -5.482 -0.488 1.00 97.12 85 TYR A C 1
ATOM 691 O O . TYR A 1 85 ? 14.165 -5.074 0.583 1.00 97.12 85 TYR A O 1
ATOM 699 N N . ALA A 1 86 ? 12.597 -6.199 -0.566 1.00 98.00 86 ALA A N 1
ATOM 700 C CA . ALA A 1 86 ? 11.778 -6.477 0.617 1.00 98.00 86 ALA A CA 1
ATOM 701 C C . ALA A 1 86 ? 12.570 -7.158 1.750 1.00 98.00 86 ALA A C 1
ATOM 703 O O . ALA A 1 86 ? 12.278 -6.891 2.912 1.00 98.00 86 ALA A O 1
ATOM 704 N N . SER A 1 87 ? 13.578 -7.985 1.437 1.00 97.94 87 SER A N 1
ATOM 705 C CA . SER A 1 87 ? 14.482 -8.573 2.439 1.00 97.94 87 SER A CA 1
ATOM 706 C C . SER A 1 87 ? 15.290 -7.529 3.210 1.00 97.94 87 SER A C 1
ATOM 708 O O . SER A 1 87 ? 15.263 -7.531 4.436 1.00 97.94 87 SER A O 1
ATOM 710 N N . GLU A 1 88 ? 15.958 -6.614 2.505 1.00 97.06 88 GLU A N 1
ATOM 711 C CA . GLU A 1 88 ? 16.729 -5.514 3.098 1.00 97.06 88 GLU A CA 1
ATOM 712 C C . GLU A 1 88 ? 15.825 -4.602 3.929 1.00 97.06 88 GLU A C 1
ATOM 714 O O . GLU A 1 88 ? 16.174 -4.211 5.041 1.00 97.06 88 GLU A O 1
ATOM 719 N N . ILE A 1 89 ? 14.632 -4.304 3.414 1.00 97.06 89 ILE A N 1
ATOM 720 C CA . ILE A 1 89 ? 13.644 -3.492 4.121 1.00 97.06 89 ILE A CA 1
ATOM 721 C C . ILE A 1 89 ? 13.179 -4.201 5.399 1.00 97.06 89 ILE A C 1
ATOM 723 O O . ILE A 1 89 ? 13.057 -3.565 6.438 1.00 97.06 89 ILE A O 1
ATOM 727 N N . TYR A 1 90 ? 12.928 -5.511 5.348 1.00 98.25 90 TYR A N 1
ATOM 728 C CA . TYR A 1 90 ? 12.502 -6.290 6.511 1.00 98.25 90 TYR A CA 1
ATOM 729 C C . TYR A 1 90 ? 13.599 -6.424 7.574 1.00 98.25 90 TYR A C 1
ATOM 731 O O . TYR A 1 90 ? 13.300 -6.393 8.763 1.00 98.25 90 TYR A O 1
ATOM 739 N N . GLU A 1 91 ? 14.861 -6.560 7.162 1.00 97.56 91 GLU A N 1
ATOM 740 C CA . GLU A 1 91 ? 16.003 -6.641 8.080 1.00 97.56 91 GLU A CA 1
ATOM 741 C C . GLU A 1 91 ? 16.214 -5.329 8.848 1.00 97.56 91 GLU A C 1
ATOM 743 O O . GLU A 1 91 ? 16.588 -5.349 10.020 1.00 97.56 91 GLU A O 1
ATOM 748 N N . ASN A 1 92 ? 15.957 -4.196 8.191 1.00 96.50 92 ASN A N 1
ATOM 749 C CA . ASN A 1 92 ? 16.275 -2.874 8.721 1.00 96.50 92 ASN A CA 1
ATOM 750 C C . ASN A 1 92 ? 15.073 -2.109 9.297 1.00 96.50 92 ASN A C 1
ATOM 752 O O . ASN A 1 92 ? 15.265 -1.256 10.158 1.00 96.50 92 ASN A O 1
ATOM 756 N N . LEU A 1 93 ? 13.859 -2.385 8.812 1.00 96.31 93 LEU A N 1
ATOM 757 C CA . LEU A 1 93 ? 12.595 -1.743 9.199 1.00 96.31 93 LEU A CA 1
ATOM 758 C C . LEU A 1 93 ? 12.610 -0.205 9.139 1.00 96.31 93 LEU A C 1
ATOM 760 O O . LEU A 1 93 ? 11.971 0.461 9.949 1.00 96.31 93 LEU A O 1
ATOM 764 N N . TYR A 1 94 ? 13.296 0.370 8.150 1.00 93.94 94 TYR A N 1
ATOM 765 C CA . TYR A 1 94 ? 13.218 1.799 7.855 1.00 93.94 94 TYR A CA 1
ATOM 766 C C . TYR A 1 94 ? 13.239 2.070 6.349 1.00 93.94 94 TYR A C 1
ATOM 768 O O . TYR A 1 94 ? 13.651 1.227 5.550 1.00 93.94 94 TYR A O 1
ATOM 776 N N . GLY A 1 95 ? 12.796 3.264 5.959 1.00 92.88 95 GLY A N 1
ATOM 777 C CA . GLY A 1 95 ? 12.739 3.704 4.564 1.00 92.88 95 GLY A CA 1
ATOM 778 C C . GLY A 1 95 ? 11.617 4.706 4.322 1.00 92.88 95 GLY A C 1
ATOM 779 O O . GLY A 1 95 ? 11.002 5.201 5.265 1.00 92.88 95 GLY A O 1
ATOM 780 N N . ASP A 1 96 ? 11.328 5.007 3.061 1.00 92.25 96 ASP A N 1
ATOM 781 C CA . ASP A 1 96 ? 10.241 5.920 2.696 1.00 92.25 96 ASP A CA 1
ATOM 782 C C . ASP A 1 96 ? 9.005 5.171 2.156 1.00 92.25 96 ASP A C 1
ATOM 784 O O . ASP A 1 96 ? 8.847 3.959 2.332 1.00 92.25 96 ASP A O 1
ATOM 788 N N . CYS A 1 97 ? 8.082 5.894 1.513 1.00 93.31 97 CYS A N 1
ATOM 789 C CA . CYS A 1 97 ? 6.776 5.357 1.130 1.00 93.31 97 CYS A CA 1
ATOM 790 C C . CYS A 1 97 ? 6.856 4.115 0.233 1.00 93.31 97 CYS A C 1
ATOM 792 O O . CYS A 1 97 ? 6.087 3.167 0.407 1.00 93.31 97 CYS A O 1
ATOM 794 N N . LYS A 1 98 ? 7.808 4.080 -0.705 1.00 93.56 98 LYS A N 1
ATOM 795 C CA . LYS A 1 98 ? 7.982 2.943 -1.618 1.00 93.56 98 LYS A CA 1
ATOM 796 C C . LYS A 1 98 ? 8.547 1.716 -0.907 1.00 93.56 98 LYS A C 1
ATOM 798 O O . LYS A 1 98 ? 8.169 0.601 -1.269 1.00 93.56 98 LYS A O 1
ATOM 803 N N . ASP A 1 99 ? 9.388 1.905 0.108 1.00 95.69 99 ASP A N 1
ATOM 804 C CA . ASP A 1 99 ? 9.937 0.807 0.906 1.00 95.69 99 ASP A CA 1
ATOM 805 C C . ASP A 1 99 ? 8.839 0.184 1.782 1.00 95.69 99 ASP A C 1
ATOM 807 O O . ASP A 1 99 ? 8.632 -1.032 1.748 1.00 95.69 99 ASP A O 1
ATOM 811 N N . GLN A 1 100 ? 8.034 1.009 2.459 1.00 96.38 100 GLN A N 1
ATOM 812 C CA . GLN A 1 100 ? 6.888 0.526 3.239 1.00 96.38 100 GLN A CA 1
ATOM 813 C C . GLN A 1 100 ? 5.876 -0.243 2.384 1.00 96.38 100 GLN A C 1
ATOM 815 O O . GLN A 1 100 ? 5.455 -1.339 2.756 1.00 96.38 100 GLN A O 1
ATOM 820 N N . VAL A 1 101 ? 5.512 0.293 1.213 1.00 97.25 101 VAL A N 1
ATOM 821 C CA . VAL A 1 101 ? 4.618 -0.392 0.267 1.00 97.25 101 VAL A CA 1
ATOM 822 C C . VAL A 1 101 ? 5.209 -1.731 -0.175 1.00 97.25 101 VAL A C 1
ATOM 824 O O . VAL A 1 101 ? 4.494 -2.732 -0.230 1.00 97.25 101 VAL A O 1
ATOM 827 N N . THR A 1 102 ? 6.509 -1.772 -0.467 1.00 97.94 102 THR A N 1
ATOM 828 C CA . THR A 1 102 ? 7.196 -2.988 -0.927 1.00 97.94 102 THR A CA 1
ATOM 829 C C . THR A 1 102 ? 7.173 -4.079 0.139 1.00 97.94 102 THR A C 1
ATOM 831 O O . THR A 1 102 ? 6.782 -5.215 -0.156 1.00 97.94 102 THR A O 1
ATOM 834 N N . LEU A 1 103 ? 7.517 -3.738 1.384 1.00 98.50 103 LEU A N 1
ATOM 835 C CA . LEU A 1 103 ? 7.461 -4.679 2.501 1.00 98.50 103 LEU A CA 1
ATOM 836 C C . LEU A 1 103 ? 6.024 -5.129 2.784 1.00 98.50 103 LEU A C 1
ATOM 838 O O . LEU A 1 103 ? 5.766 -6.325 2.925 1.00 98.50 103 LEU A O 1
ATOM 842 N N . PHE A 1 104 ? 5.070 -4.199 2.809 1.00 98.62 104 PHE A N 1
ATOM 843 C CA . PHE A 1 104 ? 3.680 -4.525 3.109 1.00 98.62 104 PHE A CA 1
ATOM 844 C C . PHE A 1 104 ? 3.059 -5.456 2.061 1.00 98.62 104 PHE A C 1
ATOM 846 O O . PHE A 1 104 ? 2.417 -6.444 2.417 1.00 98.62 104 PHE A O 1
ATOM 853 N N . ILE A 1 105 ? 3.303 -5.221 0.767 1.00 98.69 105 ILE A N 1
ATOM 854 C CA . ILE A 1 105 ? 2.851 -6.132 -0.296 1.00 98.69 105 ILE A CA 1
ATOM 855 C C . ILE A 1 105 ? 3.519 -7.505 -0.155 1.00 98.69 105 ILE A C 1
ATOM 857 O O . ILE A 1 105 ? 2.860 -8.522 -0.384 1.00 98.69 105 ILE A O 1
ATOM 861 N N . SER A 1 106 ? 4.792 -7.568 0.245 1.00 98.75 106 SER A N 1
ATOM 862 C CA . SER A 1 106 ? 5.470 -8.846 0.489 1.00 98.75 106 SER A CA 1
ATOM 863 C C . SER A 1 106 ? 4.832 -9.641 1.639 1.00 98.75 106 SER A C 1
ATOM 865 O O . SER A 1 106 ? 4.562 -10.841 1.495 1.00 98.75 106 SER A O 1
ATOM 867 N N . LEU A 1 107 ? 4.501 -8.973 2.747 1.00 98.81 107 LEU A N 1
ATOM 868 C CA . LEU A 1 107 ? 3.786 -9.572 3.878 1.00 98.81 107 LEU A CA 1
ATOM 869 C C . LEU A 1 107 ? 2.392 -10.066 3.467 1.00 98.81 107 LEU A C 1
ATOM 871 O O . LEU A 1 107 ? 2.041 -11.218 3.724 1.00 98.81 107 LEU A O 1
ATOM 875 N N . LEU A 1 108 ? 1.620 -9.234 2.759 1.00 98.62 108 LEU A N 1
ATOM 876 C CA . LEU A 1 108 ? 0.294 -9.599 2.245 1.00 98.62 108 LEU A CA 1
ATOM 877 C C . LEU A 1 108 ? 0.370 -10.822 1.329 1.00 98.62 108 LEU A C 1
ATOM 879 O O . LEU A 1 108 ? -0.375 -11.786 1.516 1.00 98.62 108 LEU A O 1
ATOM 883 N N . LYS A 1 109 ? 1.314 -10.826 0.384 1.00 98.31 109 LYS A N 1
ATOM 884 C CA . LYS A 1 109 ? 1.531 -11.942 -0.543 1.00 98.31 109 LYS A CA 1
ATOM 885 C C . LYS A 1 109 ? 1.903 -13.224 0.200 1.00 98.31 109 LYS A C 1
ATOM 887 O O . LYS A 1 109 ? 1.400 -14.290 -0.152 1.00 98.31 109 LYS A O 1
ATOM 892 N N . SER A 1 110 ? 2.728 -13.122 1.240 1.00 98.50 110 SER A N 1
ATOM 893 C CA . SER A 1 110 ? 3.091 -14.247 2.109 1.00 98.50 110 SER A CA 1
ATOM 894 C C . SER A 1 110 ? 1.894 -14.805 2.888 1.00 98.50 110 SER A C 1
ATOM 896 O O . SER A 1 110 ? 1.805 -16.014 3.082 1.00 98.50 110 SER A O 1
ATOM 898 N N . ALA A 1 111 ? 0.929 -13.953 3.242 1.00 97.75 111 ALA A N 1
ATOM 899 C CA . ALA A 1 111 ? -0.348 -14.338 3.846 1.00 97.75 111 ALA A CA 1
ATOM 900 C C . ALA A 1 111 ? -1.418 -14.792 2.824 1.00 97.75 111 ALA A C 1
ATOM 902 O O . ALA A 1 111 ? -2.571 -15.027 3.195 1.00 97.75 111 ALA A O 1
ATOM 903 N N . GLY A 1 112 ? -1.064 -14.923 1.539 1.00 96.75 112 GLY A N 1
ATOM 904 C CA . GLY A 1 112 ? -1.979 -15.334 0.469 1.00 96.75 112 GLY A CA 1
ATOM 905 C C . GLY A 1 112 ? -2.922 -14.229 -0.021 1.00 96.75 112 GLY A C 1
ATOM 906 O O . GLY A 1 112 ? -3.884 -14.516 -0.733 1.00 96.75 112 GLY A O 1
ATOM 907 N N . ILE A 1 113 ? -2.660 -12.971 0.338 1.00 97.69 113 ILE A N 1
ATOM 908 C CA . ILE A 1 113 ? -3.458 -11.805 -0.047 1.00 97.69 113 ILE A CA 1
ATOM 909 C C . ILE A 1 113 ? -2.779 -11.104 -1.223 1.00 97.69 113 ILE A C 1
ATOM 911 O O . ILE A 1 113 ? -1.618 -10.703 -1.174 1.00 97.69 113 ILE A O 1
ATOM 915 N N . ARG A 1 114 ? -3.522 -10.955 -2.316 1.00 97.06 114 ARG A N 1
ATOM 916 C CA . ARG A 1 114 ? -3.041 -10.304 -3.534 1.00 97.06 114 ARG A CA 1
ATOM 917 C C . ARG A 1 114 ? -3.153 -8.789 -3.403 1.00 97.06 114 ARG A C 1
ATOM 919 O O . ARG A 1 114 ? -4.252 -8.278 -3.223 1.00 97.06 114 ARG A O 1
ATOM 926 N N . ALA A 1 115 ? -2.040 -8.091 -3.580 1.00 98.12 115 ALA A N 1
ATOM 927 C CA . ALA A 1 115 ? -1.954 -6.640 -3.486 1.00 98.12 115 ALA A CA 1
ATOM 928 C C . ALA A 1 115 ? -1.028 -6.071 -4.566 1.00 98.12 115 ALA A C 1
ATOM 930 O O . ALA A 1 115 ? -0.162 -6.781 -5.084 1.00 98.12 115 ALA A O 1
ATOM 931 N N . TYR A 1 116 ? -1.224 -4.799 -4.897 1.00 98.31 116 TYR A N 1
ATOM 932 C CA . TYR A 1 116 ? -0.508 -4.093 -5.954 1.00 98.31 116 TYR A CA 1
ATOM 933 C C . TYR A 1 116 ? -0.102 -2.692 -5.491 1.00 98.31 116 TYR A C 1
ATOM 935 O O . TYR A 1 116 ? -0.877 -2.043 -4.781 1.00 98.31 116 TYR A O 1
ATOM 943 N N . PRO A 1 117 ? 1.070 -2.189 -5.906 1.00 97.69 117 PRO A N 1
ATOM 944 C CA . PRO A 1 117 ? 1.434 -0.806 -5.675 1.00 97.69 117 PRO A CA 1
ATOM 945 C C . PRO A 1 117 ? 0.617 0.100 -6.601 1.00 97.69 117 PRO A C 1
ATOM 947 O O . PRO A 1 117 ? 0.337 -0.240 -7.754 1.00 97.69 117 PRO A O 1
ATOM 950 N N . ALA A 1 118 ? 0.234 1.267 -6.098 1.00 97.38 118 ALA A N 1
ATOM 951 C CA . ALA A 1 118 ? -0.536 2.252 -6.835 1.00 97.38 118 ALA A CA 1
ATOM 952 C C . ALA A 1 118 ? 0.094 3.639 -6.705 1.00 97.38 118 ALA A C 1
ATOM 954 O O . ALA A 1 118 ? 0.204 4.195 -5.611 1.00 97.38 118 ALA A O 1
ATOM 955 N N . LEU A 1 119 ? 0.513 4.187 -7.842 1.00 95.31 119 LEU A N 1
ATOM 956 C CA . LEU A 1 119 ? 1.105 5.514 -7.946 1.00 95.31 119 LEU A CA 1
ATOM 957 C C . LEU A 1 119 ? 0.012 6.576 -7.827 1.00 95.31 119 LEU A C 1
ATOM 959 O O . LEU A 1 119 ? -1.013 6.509 -8.512 1.00 95.31 119 LEU A O 1
ATOM 963 N N . ILE A 1 120 ? 0.222 7.566 -6.966 1.00 93.38 120 ILE A N 1
ATOM 964 C CA . ILE A 1 120 ? -0.780 8.587 -6.654 1.00 93.38 120 ILE A CA 1
ATOM 965 C C . ILE A 1 120 ? -0.115 9.937 -6.376 1.00 93.38 120 ILE A C 1
ATOM 967 O O . ILE A 1 120 ? 1.026 10.016 -5.932 1.00 93.38 120 ILE A O 1
ATOM 971 N N . ASN A 1 121 ? -0.852 11.012 -6.646 1.00 90.88 121 ASN A N 1
ATOM 972 C CA . ASN A 1 121 ? -0.519 12.351 -6.182 1.00 90.88 121 ASN A CA 1
ATOM 973 C C . ASN A 1 121 ? -1.456 12.713 -5.022 1.00 90.88 121 ASN A C 1
ATOM 975 O O . ASN A 1 121 ? -2.631 13.021 -5.274 1.00 90.88 121 ASN A O 1
ATOM 979 N N . PRO A 1 122 ? -0.989 12.661 -3.759 1.00 81.06 122 PRO A N 1
ATOM 980 C CA . PRO A 1 122 ? -1.668 13.342 -2.667 1.00 81.06 122 PRO A CA 1
ATOM 981 C C . PRO A 1 122 ? -1.805 14.832 -3.013 1.00 81.06 122 PRO A C 1
ATOM 983 O O . PRO A 1 122 ? -1.029 15.370 -3.797 1.00 81.06 122 PRO A O 1
ATOM 986 N N . TYR A 1 123 ? -2.784 15.503 -2.406 1.00 74.06 123 TYR A N 1
ATOM 987 C CA . TYR A 1 123 ? -3.093 16.942 -2.526 1.00 74.06 123 TYR A CA 1
ATOM 988 C C . TYR A 1 123 ? -4.097 17.361 -3.626 1.00 74.06 123 TYR A C 1
ATOM 990 O O . TYR A 1 123 ? -4.114 16.846 -4.743 1.00 74.06 123 TYR A O 1
ATOM 998 N N . PRO A 1 124 ? -4.967 18.353 -3.326 1.00 61.00 124 PRO A N 1
ATOM 999 C CA . PRO A 1 124 ? -6.040 18.796 -4.221 1.00 61.00 124 PRO A CA 1
ATOM 1000 C C . PRO A 1 124 ? -5.588 19.489 -5.503 1.00 61.00 124 PRO A C 1
ATOM 1002 O O . PRO A 1 124 ? -6.376 19.553 -6.443 1.00 61.00 124 PRO A O 1
ATOM 1005 N N . TYR A 1 125 ? -4.348 19.970 -5.560 1.00 64.62 125 TYR A N 1
ATOM 1006 C CA . TYR A 1 125 ? -3.844 20.789 -6.662 1.00 64.62 125 TYR A CA 1
ATOM 1007 C C . TYR A 1 125 ? -2.930 20.020 -7.625 1.00 64.62 125 TYR A C 1
ATOM 1009 O O . TYR A 1 125 ? -2.297 20.630 -8.476 1.00 64.62 125 TYR A O 1
ATOM 1017 N N . TRP A 1 126 ? -2.842 18.692 -7.521 1.00 69.44 126 TRP A N 1
ATOM 1018 C CA . TRP A 1 126 ? -2.031 17.886 -8.436 1.00 69.44 126 TRP A CA 1
ATOM 1019 C C . TRP A 1 126 ? -2.819 16.686 -8.958 1.00 69.44 126 TRP A C 1
ATOM 1021 O O . TRP A 1 126 ? -2.658 15.541 -8.549 1.00 69.44 126 TRP A O 1
ATOM 1031 N N . THR A 1 127 ? -3.758 16.970 -9.860 1.00 74.69 127 THR A N 1
ATOM 1032 C CA . THR A 1 127 ? -4.523 15.943 -10.569 1.00 74.69 127 THR A CA 1
ATOM 1033 C C . THR A 1 127 ? -3.757 15.455 -11.785 1.00 74.69 127 THR A C 1
ATOM 1035 O O . THR A 1 127 ? -3.275 16.259 -12.579 1.00 74.69 127 THR A O 1
ATOM 1038 N N . ILE A 1 128 ? -3.702 14.140 -11.970 1.00 83.56 128 ILE A N 1
ATOM 1039 C CA . ILE A 1 128 ? -3.060 13.552 -13.140 1.00 83.56 128 ILE A CA 1
ATOM 1040 C C . ILE A 1 128 ? -3.951 13.655 -14.383 1.00 83.56 128 ILE A C 1
ATOM 1042 O O . ILE A 1 128 ? -5.122 13.257 -14.361 1.00 83.56 128 ILE A O 1
ATOM 1046 N N . ASP A 1 129 ? -3.397 14.172 -15.480 1.00 86.62 129 ASP A N 1
ATOM 1047 C CA . ASP A 1 129 ? -4.051 14.096 -16.784 1.00 86.62 129 ASP A CA 1
ATOM 1048 C C . ASP A 1 129 ? -3.844 12.698 -17.371 1.00 86.62 129 ASP A C 1
ATOM 1050 O O . ASP A 1 129 ? -2.796 12.364 -17.915 1.00 86.62 129 ASP A O 1
ATOM 1054 N N . ARG A 1 130 ? -4.883 11.868 -17.287 1.00 90.69 130 ARG A N 1
ATOM 1055 C CA . ARG A 1 130 ? -4.863 10.487 -17.790 1.00 90.69 130 ARG A CA 1
ATOM 1056 C C . ARG A 1 130 ? -4.711 10.392 -19.313 1.00 90.69 130 ARG A C 1
ATOM 1058 O O . ARG A 1 130 ? -4.486 9.297 -19.819 1.00 90.69 130 ARG A O 1
ATOM 1065 N N . LYS A 1 131 ? -4.845 11.492 -20.059 1.00 89.12 131 LYS A N 1
ATOM 1066 C CA . LYS A 1 131 ? -4.561 11.525 -21.505 1.00 89.12 131 LYS A CA 1
ATOM 1067 C C . LYS A 1 131 ? -3.078 11.739 -21.806 1.00 89.12 131 LYS A C 1
ATOM 1069 O O . LYS A 1 131 ? -2.681 11.611 -22.959 1.00 89.12 131 LYS A O 1
ATOM 1074 N N . PHE A 1 132 ? -2.281 12.054 -20.789 1.00 90.94 132 PHE A N 1
ATOM 1075 C CA . PHE A 1 132 ? -0.884 12.422 -20.922 1.00 90.94 132 PHE A CA 1
ATOM 1076 C C . PHE A 1 132 ? -0.006 11.477 -20.082 1.00 90.94 132 PHE A C 1
ATOM 1078 O O . PHE A 1 132 ? 0.126 11.686 -18.875 1.00 90.94 132 PHE A O 1
ATOM 1085 N N . PRO A 1 133 ? 0.574 10.416 -20.678 1.00 92.81 133 PRO A N 1
ATOM 1086 C CA . PRO A 1 133 ? 1.400 9.465 -19.941 1.00 92.81 133 PRO A CA 1
ATOM 1087 C C . PRO A 1 133 ? 2.636 10.155 -19.366 1.00 92.81 133 PRO A C 1
ATOM 1089 O O . PRO A 1 133 ? 3.425 10.768 -20.089 1.00 92.81 133 PRO A O 1
ATOM 1092 N N . THR A 1 134 ? 2.797 10.056 -18.050 1.00 90.06 134 THR A N 1
ATOM 1093 C CA . THR A 1 134 ? 3.895 10.677 -17.312 1.00 90.06 134 THR A CA 1
ATOM 1094 C C . THR A 1 134 ? 4.218 9.868 -16.058 1.00 90.06 134 THR A C 1
ATOM 1096 O O . THR A 1 134 ? 3.294 9.398 -15.392 1.00 90.06 134 THR A O 1
ATOM 1099 N N . PRO A 1 135 ? 5.500 9.728 -15.682 1.00 86.75 135 PRO A N 1
ATOM 1100 C CA . PRO A 1 135 ? 5.874 9.131 -14.412 1.00 86.75 135 PRO A CA 1
ATOM 1101 C C . PRO A 1 135 ? 5.778 10.151 -13.269 1.00 86.75 135 PRO A C 1
ATOM 1103 O O . PRO A 1 135 ? 6.407 9.938 -12.251 1.00 86.75 135 PRO A O 1
ATOM 1106 N N . HIS A 1 136 ? 5.093 11.291 -13.419 1.00 87.06 136 HIS A N 1
ATOM 1107 C CA . HIS A 1 136 ? 5.037 12.345 -12.397 1.00 87.06 136 HIS A CA 1
ATOM 1108 C C . HIS A 1 136 ? 4.007 12.024 -11.307 1.00 87.06 136 HIS A C 1
ATOM 1110 O O . HIS A 1 136 ? 2.883 12.538 -11.306 1.00 87.06 136 HIS A O 1
ATOM 1116 N N . PHE A 1 137 ? 4.423 11.180 -10.373 1.00 90.00 137 PHE A N 1
ATOM 1117 C CA . PHE A 1 137 ? 3.723 10.900 -9.131 1.00 90.00 137 PHE A CA 1
ATOM 1118 C C . PHE A 1 137 ? 4.549 11.396 -7.933 1.00 90.00 137 PHE A C 1
ATOM 1120 O O . PHE A 1 137 ? 5.739 11.666 -8.057 1.00 90.00 137 PHE A O 1
ATOM 1127 N N . SER A 1 138 ? 3.938 11.566 -6.767 1.00 88.62 138 SER A N 1
ATOM 1128 C CA . SER A 1 138 ? 4.654 11.980 -5.550 1.00 88.62 138 SER A CA 1
ATOM 1129 C C . SER A 1 138 ? 4.520 10.986 -4.408 1.00 88.62 138 SER A C 1
ATOM 1131 O O . SER A 1 138 ? 5.150 11.176 -3.372 1.00 88.62 138 SER A O 1
ATOM 1133 N N . HIS A 1 139 ? 3.717 9.934 -4.580 1.00 92.75 139 HIS A N 1
ATOM 1134 C CA . HIS A 1 139 ? 3.474 8.942 -3.542 1.00 92.75 139 HIS A CA 1
ATOM 1135 C C . HIS A 1 139 ? 3.135 7.564 -4.118 1.00 92.75 139 HIS A C 1
ATOM 1137 O O . HIS A 1 139 ? 2.711 7.432 -5.274 1.00 92.75 139 HIS A O 1
ATOM 1143 N N . LEU A 1 140 ? 3.295 6.540 -3.283 1.00 93.88 140 LEU A N 1
ATOM 1144 C CA . LEU A 1 140 ? 2.962 5.149 -3.573 1.00 93.88 140 LEU A CA 1
ATOM 1145 C C . LEU A 1 140 ? 2.106 4.601 -2.427 1.00 93.88 140 LEU A C 1
ATOM 1147 O O . LEU A 1 140 ? 2.478 4.730 -1.266 1.00 93.88 140 LEU A O 1
ATOM 1151 N N . ILE A 1 141 ? 0.972 3.983 -2.755 1.00 96.69 141 ILE A N 1
ATOM 1152 C CA . ILE A 1 141 ? 0.070 3.331 -1.789 1.00 96.69 141 ILE A CA 1
ATOM 1153 C C . ILE A 1 141 ? -0.264 1.906 -2.244 1.00 96.69 141 ILE A C 1
ATOM 1155 O O . ILE A 1 141 ? 0.172 1.476 -3.313 1.00 96.69 141 ILE A O 1
ATOM 1159 N N . VAL A 1 142 ? -1.049 1.166 -1.459 1.00 98.19 142 VAL A N 1
ATOM 1160 C CA . VAL A 1 142 ? -1.401 -0.231 -1.754 1.00 98.19 142 VAL A CA 1
ATOM 1161 C C . VAL A 1 142 ? -2.863 -0.372 -2.161 1.00 98.19 142 VAL A C 1
ATOM 1163 O O . VAL A 1 142 ? -3.770 0.079 -1.462 1.00 98.19 142 VAL A O 1
ATOM 1166 N N . TYR A 1 143 ? -3.082 -1.048 -3.288 1.00 98.50 143 TYR A N 1
ATOM 1167 C CA . TYR A 1 143 ? -4.382 -1.488 -3.784 1.00 98.50 143 TYR A CA 1
ATOM 1168 C C . TYR A 1 143 ? -4.554 -2.993 -3.562 1.00 98.50 143 TYR A C 1
ATOM 1170 O O . TYR A 1 143 ? -3.730 -3.794 -4.011 1.00 98.50 143 TYR A O 1
ATOM 1178 N N . ILE A 1 144 ? -5.640 -3.389 -2.895 1.00 98.31 144 ILE A N 1
ATOM 1179 C CA . ILE A 1 144 ? -5.932 -4.790 -2.567 1.00 98.31 144 ILE A CA 1
ATOM 1180 C C . ILE A 1 144 ? -7.316 -5.165 -3.116 1.00 98.31 144 ILE A C 1
ATOM 1182 O O . ILE A 1 144 ? -8.337 -4.847 -2.499 1.00 98.31 144 ILE A O 1
ATOM 1186 N N . PRO A 1 145 ? -7.384 -5.832 -4.281 1.00 96.25 145 PRO A N 1
ATOM 1187 C CA . PRO A 1 145 ? -8.641 -6.328 -4.827 1.00 96.25 145 PRO A CA 1
ATOM 1188 C C . PRO A 1 145 ? -9.055 -7.652 -4.169 1.00 96.25 145 PRO A C 1
ATOM 1190 O O . PRO A 1 145 ? -8.380 -8.674 -4.339 1.00 96.25 145 PRO A O 1
ATOM 1193 N N . THR A 1 146 ? -10.204 -7.657 -3.490 1.00 91.31 146 THR A N 1
ATOM 1194 C CA . THR A 1 146 ? -10.854 -8.876 -2.971 1.00 91.31 146 THR A CA 1
ATOM 1195 C C . THR A 1 146 ? -12.154 -9.170 -3.720 1.00 91.31 146 THR A C 1
ATOM 1197 O O . THR A 1 146 ? -12.637 -8.335 -4.483 1.00 91.31 146 THR A O 1
ATOM 1200 N N . ASP A 1 147 ? -12.743 -10.344 -3.486 1.00 86.25 147 ASP A N 1
ATOM 1201 C CA . ASP A 1 147 ? -14.007 -10.744 -4.122 1.00 86.25 147 ASP A CA 1
ATOM 1202 C C . ASP A 1 147 ? -15.205 -9.882 -3.685 1.00 86.25 147 ASP A C 1
ATOM 1204 O O . ASP A 1 147 ? -16.213 -9.810 -4.384 1.00 86.25 147 ASP A O 1
ATOM 1208 N N . GLN A 1 148 ? -15.109 -9.237 -2.519 1.00 84.62 148 GLN A N 1
ATOM 1209 C CA . GLN A 1 148 ? -16.204 -8.481 -1.907 1.00 84.62 148 GLN A CA 1
ATOM 1210 C C . GLN A 1 148 ? -16.077 -6.977 -2.163 1.00 84.62 148 GLN A C 1
ATOM 1212 O O . GLN A 1 148 ? -17.065 -6.314 -2.479 1.00 84.62 148 GLN A O 1
ATOM 1217 N N . LYS A 1 149 ? -14.866 -6.432 -1.998 1.00 91.19 149 LYS A N 1
ATOM 1218 C CA . LYS A 1 149 ? -14.556 -5.008 -2.184 1.00 91.19 149 LYS A CA 1
ATOM 1219 C C . LYS A 1 149 ? -13.066 -4.777 -2.437 1.00 91.19 149 LYS A C 1
ATOM 1221 O O . LYS A 1 149 ? -12.233 -5.674 -2.321 1.00 91.19 149 LYS A O 1
ATOM 1226 N N . GLU A 1 150 ? -12.733 -3.544 -2.772 1.00 94.50 150 GLU A N 1
ATOM 1227 C CA . GLU A 1 150 ? -11.355 -3.086 -2.911 1.00 94.50 150 GLU A CA 1
ATOM 1228 C C . GLU A 1 150 ? -10.912 -2.369 -1.631 1.00 94.50 150 GLU A C 1
ATOM 1230 O O . GLU A 1 150 ? -11.696 -1.618 -1.047 1.00 94.50 150 GLU A O 1
ATOM 1235 N N . TYR A 1 151 ? -9.654 -2.556 -1.229 1.00 96.62 151 TYR A N 1
ATOM 1236 C CA . TYR A 1 151 ? -9.028 -1.784 -0.153 1.00 96.62 151 TYR A CA 1
ATOM 1237 C C . TYR A 1 151 ? -7.933 -0.899 -0.724 1.00 96.62 151 TYR A C 1
ATOM 1239 O O . TYR A 1 151 ? -7.215 -1.278 -1.654 1.00 96.62 151 TYR A O 1
ATOM 1247 N N . TRP A 1 152 ? -7.815 0.276 -0.121 1.00 97.31 152 TRP A N 1
ATOM 1248 C CA . TRP A 1 152 ? -6.805 1.273 -0.422 1.00 97.31 152 TRP A CA 1
ATOM 1249 C C . TRP A 1 152 ? -6.138 1.651 0.887 1.00 97.31 152 TRP A C 1
ATOM 1251 O O . TRP A 1 152 ? -6.778 2.267 1.735 1.00 97.31 152 TRP A O 1
ATOM 1261 N N . LEU A 1 153 ? -4.881 1.254 1.052 1.00 96.44 153 LEU A N 1
ATOM 1262 C CA . LEU A 1 153 ? -4.138 1.440 2.294 1.00 96.44 153 LEU A CA 1
ATOM 1263 C C . LEU A 1 153 ? -2.890 2.274 2.023 1.00 96.44 153 LEU A C 1
ATOM 1265 O O . LEU A 1 153 ? -2.159 2.016 1.067 1.00 96.44 153 LEU A O 1
ATOM 1269 N N . ASP A 1 154 ? -2.658 3.271 2.871 1.00 95.06 154 ASP A N 1
ATOM 1270 C CA . ASP A 1 154 ? -1.444 4.084 2.860 1.00 95.06 154 ASP A CA 1
ATOM 1271 C C . ASP A 1 154 ? -0.593 3.717 4.075 1.00 95.06 154 ASP A C 1
ATOM 1273 O O . ASP A 1 154 ? -0.959 4.024 5.208 1.00 95.06 154 ASP A O 1
ATOM 1277 N N . THR A 1 155 ? 0.522 3.032 3.843 1.00 93.44 155 THR A N 1
ATOM 1278 C CA . THR A 1 155 ? 1.442 2.573 4.893 1.00 93.44 155 THR A CA 1
ATOM 1279 C C . THR A 1 155 ? 2.286 3.690 5.499 1.00 93.44 155 THR A C 1
ATOM 1281 O O . THR A 1 155 ? 2.906 3.475 6.533 1.00 93.44 155 THR A O 1
ATOM 1284 N N . THR A 1 156 ? 2.299 4.878 4.891 1.00 88.38 156 THR A N 1
ATOM 1285 C CA . THR A 1 156 ? 3.070 6.036 5.368 1.00 88.38 156 THR A CA 1
ATOM 1286 C C . THR A 1 156 ? 2.353 6.829 6.447 1.00 88.38 156 THR A C 1
ATOM 1288 O O . THR A 1 156 ? 2.989 7.563 7.198 1.00 88.38 156 THR A O 1
ATOM 1291 N N . SER A 1 157 ? 1.036 6.669 6.579 1.00 83.44 157 SER A N 1
ATOM 1292 C CA . SER A 1 157 ? 0.328 7.223 7.726 1.00 83.44 157 SER A CA 1
ATOM 1293 C C . SER A 1 157 ? 0.392 6.254 8.900 1.00 83.44 157 SER A C 1
ATOM 1295 O O . SER A 1 157 ? -0.235 5.199 8.879 1.00 83.44 157 SER A O 1
ATOM 1297 N N . ASP A 1 158 ? 1.083 6.660 9.957 1.00 79.81 158 ASP A N 1
ATOM 1298 C CA . ASP A 1 158 ? 1.179 5.941 11.229 1.00 79.81 158 ASP A CA 1
ATOM 1299 C C . ASP A 1 158 ? -0.095 6.060 12.087 1.00 79.81 158 ASP A C 1
ATOM 1301 O O . ASP A 1 158 ? -0.218 5.393 13.109 1.00 79.81 158 ASP A O 1
ATOM 1305 N N . VAL A 1 159 ? -1.031 6.938 11.713 1.00 79.88 159 VAL A N 1
ATOM 1306 C CA . VAL A 1 159 ? -2.255 7.254 12.476 1.00 79.88 159 VAL A CA 1
ATOM 1307 C C . VAL A 1 159 ? -3.550 6.931 11.740 1.00 79.88 159 VAL A C 1
ATOM 1309 O O . VAL A 1 159 ? -4.615 7.023 12.341 1.00 79.88 159 VAL A O 1
ATOM 1312 N N . THR A 1 160 ? -3.509 6.589 10.449 1.00 88.25 160 THR A N 1
ATOM 1313 C CA . THR A 1 160 ? -4.742 6.269 9.716 1.00 88.25 160 THR A CA 1
ATOM 1314 C C . THR A 1 160 ? -5.264 4.908 10.181 1.00 88.25 160 THR A C 1
ATOM 1316 O O . THR A 1 160 ? -4.571 3.911 9.981 1.00 88.25 160 THR A O 1
ATOM 1319 N N . PRO A 1 161 ? -6.473 4.817 10.769 1.00 88.06 161 PRO A N 1
ATOM 1320 C CA . PRO A 1 161 ? -6.996 3.537 11.232 1.00 88.06 161 PRO A CA 1
ATOM 1321 C C . PRO A 1 161 ? -7.401 2.664 10.046 1.00 88.06 161 PRO A C 1
ATOM 1323 O O . PRO A 1 161 ? -8.071 3.152 9.132 1.00 88.06 161 PRO A O 1
ATOM 1326 N N . PHE A 1 162 ? -7.083 1.372 10.076 1.00 91.44 162 PHE A N 1
ATOM 1327 C CA . PHE A 1 162 ? -7.606 0.415 9.099 1.00 91.44 162 PHE A CA 1
ATOM 1328 C C . PHE A 1 162 ? -9.154 0.383 9.121 1.00 91.44 162 PHE A C 1
ATOM 1330 O O . PHE A 1 162 ? -9.755 0.525 10.187 1.00 91.44 162 PHE A O 1
ATOM 1337 N N . PRO A 1 163 ? -9.842 0.195 7.977 1.00 91.00 163 PRO A N 1
ATOM 1338 C CA . PRO A 1 163 ? -9.348 0.181 6.598 1.00 91.00 163 PRO A CA 1
ATOM 1339 C C . PRO A 1 163 ? -9.458 1.563 5.920 1.00 91.00 163 PRO A C 1
ATOM 1341 O O . PRO A 1 163 ? -9.721 1.644 4.718 1.00 91.00 163 PRO A O 1
ATOM 1344 N N . ASN A 1 164 ? -9.361 2.662 6.677 1.00 90.31 164 ASN A N 1
ATOM 1345 C CA . ASN A 1 164 ? -9.508 4.004 6.121 1.00 90.31 164 ASN A CA 1
ATOM 1346 C C . ASN A 1 164 ? -8.297 4.385 5.264 1.00 90.31 164 ASN A C 1
ATOM 1348 O O . ASN A 1 164 ? -7.176 3.935 5.481 1.00 90.31 164 ASN A O 1
ATOM 1352 N N . LEU A 1 165 ? -8.536 5.279 4.307 1.00 91.50 165 LEU A N 1
ATOM 1353 C CA . LEU A 1 165 ? -7.492 5.891 3.497 1.00 91.50 165 LEU A CA 1
ATOM 1354 C C . LEU A 1 165 ? -7.228 7.314 3.995 1.00 91.50 165 LEU A C 1
ATOM 1356 O O . LEU A 1 165 ? -8.173 8.064 4.253 1.00 91.50 165 LEU A O 1
ATOM 1360 N N . TYR A 1 166 ? -5.959 7.713 4.082 1.00 88.75 166 TYR A N 1
ATOM 1361 C CA . TYR A 1 166 ? -5.582 9.063 4.500 1.00 88.75 166 TYR A CA 1
ATOM 1362 C C . TYR A 1 166 ? -6.248 10.135 3.619 1.00 88.75 166 TYR A C 1
ATOM 1364 O O . TYR A 1 166 ? -6.346 9.984 2.398 1.00 88.75 166 TYR A O 1
ATOM 1372 N N . TYR A 1 167 ? -6.730 11.225 4.227 1.00 86.94 167 TYR A N 1
ATOM 1373 C CA . TYR A 1 167 ? -7.644 12.173 3.568 1.00 86.94 167 TYR A CA 1
ATOM 1374 C C . TYR A 1 167 ? -7.078 12.785 2.275 1.00 86.94 167 TYR A C 1
ATOM 1376 O O . TYR A 1 167 ? -7.830 13.067 1.341 1.00 86.94 167 TYR A O 1
ATOM 1384 N N . SER A 1 168 ? -5.757 12.987 2.186 1.00 89.06 168 SER A N 1
ATOM 1385 C CA . SER A 1 168 ? -5.118 13.583 1.006 1.00 89.06 168 SER A CA 1
ATOM 1386 C C . SER A 1 168 ? -5.171 12.664 -0.223 1.00 89.06 168 SER A C 1
ATOM 1388 O O . SER A 1 168 ? -5.187 13.168 -1.354 1.00 89.06 168 SER A O 1
ATOM 1390 N N . ASN A 1 169 ? -5.277 11.350 0.005 1.00 91.88 169 ASN A N 1
ATOM 1391 C CA . ASN A 1 169 ? -5.339 10.300 -1.008 1.00 91.88 169 ASN A CA 1
ATOM 1392 C C . ASN A 1 169 ? -6.771 9.930 -1.410 1.00 91.88 169 ASN A C 1
ATOM 1394 O O . ASN A 1 169 ? -6.947 9.202 -2.383 1.00 91.88 169 ASN A O 1
ATOM 1398 N N . GLN A 1 170 ? -7.797 10.418 -0.709 1.00 92.00 170 GLN A N 1
ATOM 1399 C CA . GLN A 1 170 ? -9.197 10.106 -1.006 1.00 92.00 170 GLN A CA 1
ATOM 1400 C C . GLN A 1 170 ? -9.722 10.834 -2.255 1.00 92.00 170 GLN A C 1
ATOM 1402 O O . GLN A 1 170 ? -9.392 11.995 -2.516 1.00 92.00 170 GLN A O 1
ATOM 1407 N N . GLY A 1 171 ? -10.575 10.160 -3.035 1.00 91.62 171 GLY A N 1
ATOM 1408 C CA . GLY A 1 171 ? -11.199 10.710 -4.246 1.00 91.62 171 GLY A CA 1
ATOM 1409 C C . GLY A 1 171 ? -10.232 11.032 -5.397 1.00 91.62 171 GLY A C 1
ATOM 1410 O O . GLY A 1 171 ? -10.593 11.787 -6.308 1.00 91.62 171 GLY A O 1
ATOM 1411 N N . ARG A 1 172 ? -9.016 10.480 -5.370 1.00 91.38 172 ARG A N 1
ATOM 1412 C CA . ARG A 1 172 ? -7.924 10.702 -6.328 1.00 91.38 172 ARG A CA 1
ATOM 1413 C C . ARG A 1 172 ? -7.900 9.633 -7.410 1.00 91.38 172 ARG A C 1
ATOM 1415 O O . ARG A 1 172 ? -8.391 8.529 -7.218 1.00 91.38 172 ARG A O 1
ATOM 1422 N N . TRP A 1 173 ? -7.289 9.956 -8.545 1.00 94.00 173 TRP A N 1
ATOM 1423 C CA . TRP A 1 173 ? -6.899 8.941 -9.520 1.00 94.00 173 TRP A CA 1
ATOM 1424 C C . TRP A 1 173 ? -5.544 8.361 -9.119 1.00 94.00 173 TRP A C 1
ATOM 1426 O O . TRP A 1 173 ? -4.583 9.115 -8.982 1.00 94.00 173 TRP A O 1
ATOM 1436 N N . ALA A 1 174 ? -5.486 7.044 -8.961 1.00 95.31 174 ALA A N 1
ATOM 1437 C CA . ALA A 1 174 ? -4.267 6.288 -8.712 1.00 95.31 174 ALA A CA 1
ATOM 1438 C C . ALA A 1 174 ? -4.022 5.320 -9.873 1.00 95.31 174 ALA A C 1
ATOM 1440 O O . ALA A 1 174 ? -4.971 4.726 -10.392 1.00 95.31 174 ALA A O 1
ATOM 1441 N N . PHE A 1 175 ? -2.770 5.179 -10.298 1.00 96.94 175 PHE A N 1
ATOM 1442 C CA . PHE A 1 175 ? -2.364 4.235 -11.333 1.00 96.94 175 PHE A CA 1
ATOM 1443 C C . PHE A 1 175 ? -1.842 2.955 -10.677 1.00 96.94 175 PHE A C 1
ATOM 1445 O O . PHE A 1 175 ? -0.760 2.950 -10.093 1.00 96.94 175 PHE A O 1
ATOM 1452 N N . VAL A 1 176 ? -2.639 1.889 -10.734 1.00 97.94 176 VAL A N 1
ATOM 1453 C CA . VAL A 1 176 ? -2.297 0.565 -10.202 1.00 97.94 176 VAL A CA 1
ATOM 1454 C C . VAL A 1 176 ? -1.325 -0.111 -11.155 1.00 97.94 176 VAL A C 1
ATOM 1456 O O . VAL A 1 176 ? -1.626 -0.240 -12.342 1.00 97.94 176 VAL A O 1
ATOM 1459 N N . ILE A 1 177 ? -0.193 -0.555 -10.615 1.00 96.94 177 ILE A N 1
ATOM 1460 C CA . ILE A 1 177 ? 0.847 -1.273 -11.347 1.00 96.94 177 ILE A CA 1
ATOM 1461 C C . ILE A 1 177 ? 0.585 -2.769 -11.171 1.00 96.94 177 ILE A C 1
ATOM 1463 O O . ILE A 1 177 ? 0.620 -3.283 -10.051 1.00 96.94 177 ILE A O 1
ATOM 1467 N N . ASP A 1 178 ? 0.320 -3.475 -12.264 1.00 95.38 178 ASP A N 1
ATOM 1468 C CA . ASP A 1 178 ? 0.024 -4.914 -12.256 1.00 95.38 178 ASP A CA 1
ATOM 1469 C C . ASP A 1 178 ? 0.941 -5.737 -13.172 1.00 95.38 178 ASP A C 1
ATOM 1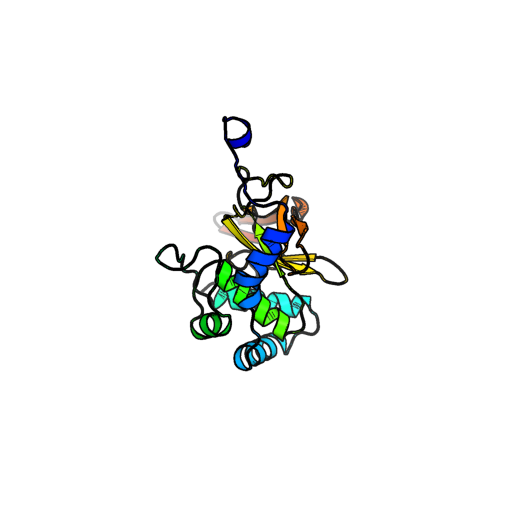471 O O . ASP A 1 178 ? 0.826 -6.969 -13.211 1.00 95.38 178 ASP A O 1
ATOM 1475 N N . GLY A 1 179 ? 1.858 -5.070 -13.885 1.00 94.69 179 GLY A N 1
ATOM 1476 C CA . GLY A 1 179 ? 2.764 -5.685 -14.855 1.00 94.69 179 GLY A CA 1
ATOM 1477 C C . GLY A 1 179 ? 2.050 -6.187 -16.114 1.00 94.69 179 GLY A C 1
ATOM 1478 O O . GLY A 1 179 ? 2.611 -6.995 -16.860 1.00 94.69 179 GLY A O 1
ATOM 1479 N N . LYS A 1 180 ? 0.790 -5.788 -16.324 1.00 95.50 180 LYS A N 1
ATOM 1480 C CA . LYS A 1 180 ? -0.094 -6.207 -17.422 1.00 95.50 180 LYS A CA 1
ATOM 1481 C C . LYS A 1 180 ? -0.781 -5.009 -18.088 1.00 95.50 180 LYS A C 1
ATOM 1483 O O . LYS A 1 180 ? -1.871 -5.154 -18.646 1.00 95.50 180 LYS A O 1
ATOM 1488 N N . GLY A 1 181 ? -0.127 -3.851 -18.061 1.00 94.75 181 GLY A N 1
ATOM 1489 C CA . GLY A 1 181 ? -0.573 -2.598 -18.670 1.00 94.75 181 GLY A CA 1
ATOM 1490 C C . GLY A 1 181 ? -1.003 -1.549 -17.649 1.00 94.75 181 GLY A C 1
ATOM 1491 O O . GLY A 1 181 ? -1.038 -0.368 -17.985 1.00 94.75 181 GLY A O 1
ATOM 1492 N N . GLY A 1 182 ? -1.272 -1.948 -16.400 1.00 96.00 182 GLY A N 1
ATOM 1493 C CA . GLY A 1 182 ? -1.680 -1.047 -15.329 1.00 96.00 182 GLY A CA 1
ATOM 1494 C C . GLY A 1 182 ? -3.000 -0.325 -15.615 1.00 96.00 182 GLY A C 1
ATOM 1495 O O . GLY A 1 182 ? -3.489 -0.234 -16.746 1.00 96.00 182 GLY A O 1
ATOM 1496 N N . LYS A 1 183 ? -3.659 0.178 -14.569 1.00 96.69 183 LYS A N 1
ATOM 1497 C CA . LYS A 1 183 ? -4.956 0.859 -14.728 1.00 96.69 183 LYS A CA 1
ATOM 1498 C C . LYS A 1 183 ? -5.151 1.989 -13.744 1.00 96.69 183 LYS A C 1
ATOM 1500 O O . LYS A 1 183 ? -4.766 1.913 -12.583 1.00 96.69 183 LYS A O 1
ATOM 1505 N N . PHE A 1 184 ? -5.851 3.024 -14.203 1.00 96.81 184 PHE A N 1
ATOM 1506 C CA . PHE A 1 184 ? -6.352 4.056 -13.308 1.00 96.81 184 PHE A CA 1
ATOM 1507 C C . PHE A 1 184 ? -7.586 3.581 -12.559 1.00 96.81 184 PHE A C 1
ATOM 1509 O O . PHE A 1 184 ? -8.609 3.271 -13.170 1.00 96.81 184 PHE A O 1
ATOM 1516 N N . HIS A 1 185 ? -7.514 3.651 -11.238 1.00 96.19 185 HIS A N 1
ATOM 1517 C CA . HIS A 1 185 ? -8.649 3.501 -10.344 1.00 96.19 185 HIS A CA 1
ATOM 1518 C C . HIS A 1 185 ? -8.859 4.804 -9.581 1.00 96.19 185 HIS A C 1
ATOM 1520 O O . HIS A 1 185 ? -7.925 5.582 -9.365 1.00 96.19 185 HIS A O 1
ATOM 1526 N N . LYS A 1 186 ? -10.110 5.072 -9.206 1.00 94.50 186 LYS A N 1
ATOM 1527 C CA . LYS A 1 186 ? -10.424 6.208 -8.346 1.00 94.50 186 LYS A CA 1
ATOM 1528 C C . LYS A 1 186 ? -10.474 5.719 -6.907 1.00 94.50 186 LYS A C 1
ATOM 1530 O O . LYS A 1 186 ? -11.251 4.816 -6.610 1.00 94.50 186 LYS A O 1
ATOM 1535 N N . THR A 1 187 ? -9.665 6.306 -6.035 1.00 94.88 187 THR A N 1
ATOM 1536 C CA . THR A 1 187 ? -9.668 5.969 -4.612 1.00 94.88 187 THR A CA 1
ATOM 1537 C C . THR A 1 187 ? -10.999 6.372 -3.969 1.00 94.88 187 THR A C 1
ATOM 1539 O O . THR A 1 187 ? -11.643 7.335 -4.420 1.00 94.88 187 THR A O 1
ATOM 1542 N N . PRO A 1 188 ? -11.443 5.652 -2.924 1.00 93.00 188 PRO A N 1
ATOM 1543 C CA . PRO A 1 188 ? -12.689 5.960 -2.245 1.00 93.00 188 PRO A CA 1
ATOM 1544 C C . PRO A 1 188 ? -12.637 7.358 -1.626 1.00 93.00 188 PRO A C 1
ATOM 1546 O O . PRO A 1 188 ? -11.582 7.852 -1.224 1.00 93.00 188 PRO A O 1
ATOM 1549 N N . LEU A 1 189 ? -13.801 7.996 -1.565 1.00 90.38 189 LEU A N 1
ATOM 1550 C CA . LEU A 1 189 ? -14.023 9.210 -0.796 1.00 90.38 189 LEU A CA 1
ATOM 1551 C C . LEU A 1 189 ? -14.982 8.843 0.328 1.00 90.38 189 LEU A C 1
ATOM 1553 O O . LEU A 1 189 ? -16.134 8.501 0.050 1.00 90.38 189 LEU A O 1
ATOM 1557 N N . ALA A 1 190 ? -14.488 8.864 1.563 1.00 86.62 190 ALA A N 1
ATOM 1558 C CA . ALA A 1 190 ? -15.293 8.528 2.724 1.00 86.62 190 ALA A CA 1
ATOM 1559 C C . ALA A 1 190 ? -16.412 9.558 2.884 1.00 86.62 190 ALA A C 1
ATOM 1561 O O . ALA A 1 190 ? -16.215 10.760 2.663 1.00 86.62 190 ALA A O 1
ATOM 1562 N N . LYS A 1 191 ? -17.603 9.091 3.248 1.00 86.06 191 LYS A N 1
ATOM 1563 C CA . LYS A 1 191 ? -18.732 9.997 3.458 1.00 86.06 191 LYS A CA 1
ATOM 1564 C C . LYS A 1 191 ? -18.589 10.722 4.794 1.00 86.06 191 LYS A C 1
ATOM 1566 O O . LYS A 1 191 ? -17.897 10.260 5.704 1.00 86.06 191 LYS A O 1
ATOM 1571 N N . ALA A 1 192 ? -19.261 11.862 4.931 1.00 82.88 192 ALA A N 1
ATOM 1572 C CA . ALA A 1 192 ? -19.230 12.627 6.175 1.00 82.88 192 ALA A CA 1
ATOM 1573 C C . ALA A 1 192 ? -19.784 11.807 7.354 1.00 82.88 192 ALA A C 1
ATOM 1575 O O . ALA A 1 192 ? -19.251 11.863 8.457 1.00 82.88 192 ALA A O 1
ATOM 1576 N N . GLU A 1 193 ? -20.800 10.976 7.112 1.00 82.00 193 GLU A N 1
ATOM 1577 C CA . GLU A 1 193 ? -21.445 10.148 8.138 1.00 82.00 193 GLU A CA 1
ATOM 1578 C C . GLU A 1 193 ? -20.554 8.994 8.630 1.00 82.00 193 GLU A C 1
ATOM 1580 O O . GLU A 1 193 ? -20.807 8.413 9.688 1.00 82.00 193 GLU A O 1
ATOM 1585 N N . GLU A 1 194 ? -19.512 8.662 7.866 1.00 80.25 194 GLU A N 1
ATOM 1586 C CA . GLU A 1 194 ? -18.531 7.624 8.190 1.00 80.25 194 GLU A CA 1
ATOM 1587 C C . 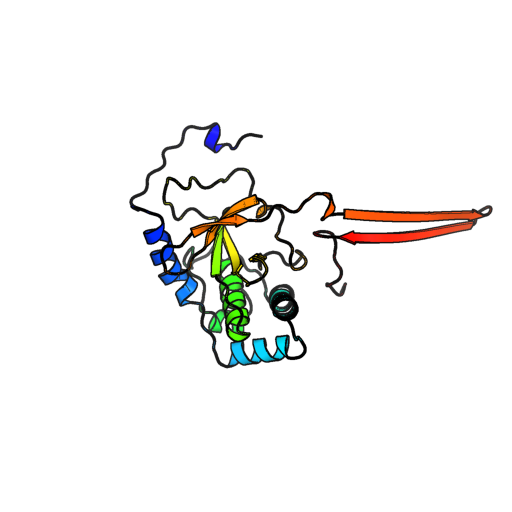GLU A 1 194 ? -17.372 8.179 9.039 1.00 80.25 194 GLU A C 1
ATOM 1589 O O . GLU A 1 194 ? -16.628 7.394 9.615 1.00 80.25 194 GLU A O 1
ATOM 1594 N N . ASN A 1 195 ? -17.253 9.507 9.187 1.00 81.25 195 ASN A N 1
ATOM 1595 C CA . ASN A 1 195 ? -16.187 10.189 9.931 1.00 81.25 195 ASN A CA 1
ATOM 1596 C C . ASN A 1 195 ? -16.776 11.113 11.003 1.00 81.25 195 ASN A C 1
ATOM 1598 O O . ASN A 1 195 ? -17.007 12.297 10.763 1.00 81.25 195 ASN A O 1
ATOM 1602 N N . LEU A 1 196 ? -17.024 10.575 12.198 1.00 82.19 196 LEU A N 1
ATOM 1603 C CA . LEU A 1 196 ? -17.786 11.272 13.234 1.00 82.19 196 LEU A CA 1
ATOM 1604 C C . LEU A 1 196 ? -17.112 11.172 14.605 1.00 82.19 196 LEU A C 1
ATOM 1606 O O . LEU A 1 196 ? -16.614 10.113 14.981 1.00 82.19 196 LEU A O 1
ATOM 1610 N N . VAL A 1 197 ? -17.192 12.258 15.373 1.00 84.62 197 VAL A N 1
ATOM 1611 C CA . VAL A 1 197 ? -16.971 12.276 16.823 1.00 84.62 197 VAL A CA 1
ATOM 1612 C C . VAL A 1 197 ? -18.262 12.752 17.476 1.00 84.62 197 VAL A C 1
ATOM 1614 O O . VAL A 1 197 ? -18.701 13.875 17.237 1.00 84.62 197 VAL A O 1
ATOM 1617 N N . ILE A 1 198 ? -18.883 11.904 18.290 1.00 83.38 198 ILE A N 1
ATOM 1618 C CA . ILE A 1 198 ? -20.009 12.281 19.150 1.00 83.38 198 ILE A CA 1
ATOM 1619 C C . ILE A 1 198 ? -19.468 12.426 20.566 1.00 83.38 198 ILE A C 1
ATOM 1621 O O . ILE A 1 198 ? -18.881 11.485 21.095 1.00 83.38 198 ILE A O 1
ATOM 1625 N N . SER A 1 199 ? -19.692 13.590 21.170 1.00 89.81 199 SER A N 1
ATOM 1626 C CA . SER A 1 199 ? -19.411 13.852 22.579 1.00 89.81 199 SER A CA 1
ATOM 1627 C C . SER A 1 199 ? -20.730 14.029 23.325 1.00 89.81 199 SER A C 1
ATOM 1629 O O . SER A 1 199 ? -21.489 14.955 23.038 1.00 89.81 199 SER A O 1
ATOM 1631 N N . GLU A 1 200 ? -21.012 13.132 24.263 1.00 90.00 200 GLU A N 1
ATOM 1632 C CA . GLU A 1 200 ? -22.127 13.235 25.206 1.00 90.00 200 GLU A CA 1
ATOM 1633 C C . GLU A 1 200 ? -21.552 13.654 26.564 1.00 90.00 200 GLU A C 1
ATOM 1635 O O . GLU A 1 200 ? -20.752 12.926 27.146 1.00 90.00 200 GLU A O 1
ATOM 1640 N N . ILE A 1 201 ? -21.921 14.842 27.054 1.00 91.75 201 ILE A N 1
ATOM 1641 C CA . ILE A 1 201 ? -21.420 15.397 28.320 1.00 91.75 201 ILE A CA 1
ATOM 1642 C C . ILE A 1 201 ? -22.575 15.488 29.318 1.00 91.75 201 ILE A C 1
ATOM 1644 O O . ILE A 1 201 ? -23.497 16.283 29.136 1.00 91.75 201 ILE A O 1
ATOM 1648 N N . ASN A 1 202 ? -22.490 14.723 30.402 1.00 91.06 202 ASN A N 1
ATOM 1649 C CA . ASN A 1 202 ? -23.402 14.784 31.538 1.00 91.06 202 ASN A CA 1
ATOM 1650 C C . ASN A 1 202 ? -22.737 15.582 32.664 1.00 91.06 202 ASN A C 1
ATOM 1652 O O . ASN A 1 202 ? -21.716 15.174 33.212 1.00 91.06 202 ASN A O 1
ATOM 1656 N N . SER A 1 203 ? -23.304 16.737 33.019 1.00 93.31 203 SER A N 1
ATOM 1657 C CA . SER A 1 203 ? -22.810 17.574 34.120 1.00 93.31 203 SER A CA 1
ATOM 1658 C C . SER A 1 203 ? -23.841 17.654 35.241 1.00 93.31 203 SER A C 1
ATOM 1660 O O . SER A 1 203 ? -24.999 17.981 34.995 1.00 93.31 203 SER A O 1
ATOM 1662 N N . LEU A 1 204 ? -23.405 17.406 36.474 1.00 93.38 204 LEU A N 1
ATOM 1663 C CA . LEU A 1 204 ? -24.184 17.582 37.696 1.00 93.38 204 LEU A CA 1
ATOM 1664 C C . LEU A 1 204 ? -23.529 18.666 38.560 1.00 93.38 204 LEU A C 1
ATOM 1666 O O . LEU A 1 204 ? -22.335 18.594 38.857 1.00 93.38 204 LEU A O 1
ATOM 1670 N N . ILE A 1 205 ? -24.320 19.661 38.963 1.00 93.50 205 ILE A N 1
ATOM 1671 C CA . ILE A 1 205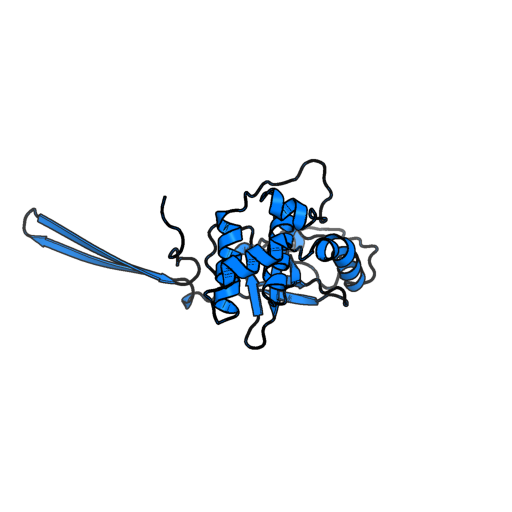 ? -23.909 20.724 39.886 1.00 93.50 205 ILE A CA 1
ATOM 1672 C C . ILE A 1 205 ? -24.770 20.611 41.146 1.00 93.50 205 ILE A C 1
ATOM 1674 O O . ILE A 1 205 ? -25.989 20.755 41.076 1.00 93.50 205 ILE A O 1
ATOM 1678 N N . GLU A 1 206 ? -24.135 20.393 42.295 1.00 92.25 206 GLU A N 1
ATOM 1679 C CA . GLU A 1 206 ? -24.782 20.328 43.610 1.00 92.25 206 GLU A CA 1
ATOM 1680 C C . GLU A 1 206 ? -24.081 21.292 44.576 1.00 92.25 206 GLU A C 1
ATOM 1682 O O . GLU A 1 206 ? -23.061 20.972 45.191 1.00 92.25 206 GLU A O 1
ATOM 1687 N N . GLY A 1 207 ? -24.606 22.515 44.697 1.00 90.88 207 GLY A N 1
ATOM 1688 C CA . GLY A 1 207 ? -23.966 23.577 45.478 1.00 90.88 207 GLY A CA 1
ATOM 1689 C C . GLY A 1 207 ? -22.608 23.963 44.885 1.00 90.88 207 GLY A C 1
ATOM 1690 O O . GLY A 1 207 ? -22.549 24.488 43.777 1.00 90.88 207 GLY A O 1
ATOM 1691 N N . THR A 1 208 ? -21.520 23.705 45.618 1.00 91.62 208 THR A N 1
ATOM 1692 C CA . THR A 1 208 ? -20.134 23.885 45.141 1.00 91.62 208 THR A CA 1
ATOM 1693 C C . THR A 1 208 ? -19.536 22.626 44.511 1.00 91.62 208 THR A C 1
ATOM 1695 O O . THR A 1 208 ? -18.405 22.673 44.032 1.00 91.62 208 THR A O 1
ATOM 1698 N N . ASN A 1 209 ? -20.248 21.497 44.532 1.00 86.38 209 ASN A N 1
ATOM 1699 C CA . ASN A 1 209 ? -19.774 20.253 43.937 1.00 86.38 209 ASN A CA 1
ATOM 1700 C C . ASN A 1 209 ? -20.114 20.218 42.450 1.00 86.38 209 ASN A C 1
ATOM 1702 O O . ASN A 1 209 ? -21.245 20.492 42.046 1.00 86.38 209 ASN A O 1
ATOM 1706 N N . TYR A 1 210 ? -19.126 19.834 41.648 1.00 92.06 210 TYR A N 1
ATOM 1707 C CA . TYR A 1 210 ? -19.250 19.658 40.210 1.00 92.06 210 TYR A CA 1
ATOM 1708 C C . TYR A 1 210 ? -18.803 18.249 39.833 1.00 92.06 210 TYR A C 1
ATOM 1710 O O . TYR A 1 210 ? -17.681 17.849 40.148 1.00 92.06 210 TYR A O 1
ATOM 1718 N N . LYS A 1 211 ? -19.672 17.498 39.155 1.00 91.25 211 LYS A N 1
ATOM 1719 C CA . LYS A 1 211 ? -19.345 16.200 38.560 1.00 91.25 211 LYS A CA 1
ATOM 1720 C C . LYS A 1 211 ? -19.611 16.265 37.063 1.00 91.25 211 LYS A C 1
ATOM 1722 O O . LYS A 1 211 ? -20.688 16.681 36.647 1.00 91.25 211 LYS A O 1
ATOM 1727 N N . ASN A 1 212 ? -18.640 15.829 36.272 1.00 92.06 212 ASN A N 1
ATOM 1728 C CA . ASN A 1 212 ? -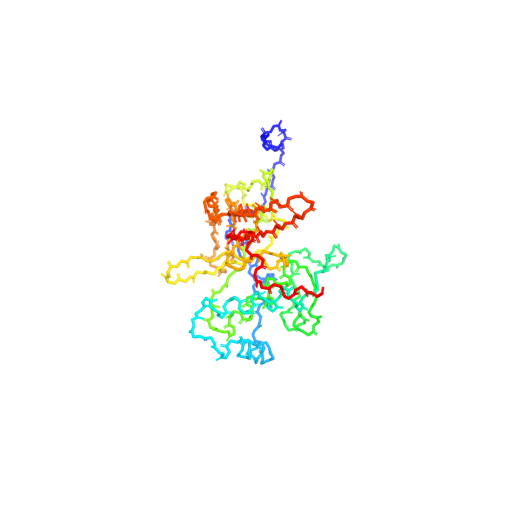18.753 15.729 34.824 1.00 92.06 212 ASN A CA 1
ATOM 1729 C C . ASN A 1 212 ? -18.459 14.288 34.394 1.00 92.06 212 ASN A C 1
ATOM 1731 O O . ASN A 1 212 ? -17.528 13.667 34.905 1.00 92.06 212 ASN A O 1
ATOM 1735 N N . GLU A 1 213 ? -19.264 13.768 33.481 1.00 91.38 213 GLU A N 1
ATOM 1736 C CA . GLU A 1 213 ? -19.021 12.533 32.750 1.00 91.38 213 GLU A CA 1
ATOM 1737 C C . GLU A 1 213 ? -19.082 12.851 31.254 1.00 91.38 213 GLU A C 1
ATOM 1739 O O . GLU A 1 213 ? -20.045 13.454 30.783 1.00 91.38 213 GLU A O 1
ATOM 1744 N N . MET A 1 214 ? -18.053 12.445 30.513 1.00 89.69 214 MET A N 1
ATOM 1745 C CA . MET A 1 214 ? -17.957 12.634 29.069 1.00 89.69 214 MET A CA 1
ATOM 1746 C C . MET A 1 214 ? -17.839 11.269 28.395 1.00 89.69 214 MET A C 1
ATOM 1748 O O . MET A 1 214 ? -16.930 10.500 28.701 1.00 89.69 214 MET A O 1
ATOM 1752 N N . ILE A 1 215 ? -18.741 10.984 27.459 1.00 87.12 215 ILE A N 1
ATOM 1753 C CA . ILE A 1 215 ? -18.713 9.794 26.609 1.00 87.12 215 ILE A CA 1
ATOM 1754 C C . ILE A 1 215 ? -18.362 10.243 25.193 1.00 87.12 215 ILE A C 1
ATOM 1756 O O . ILE A 1 215 ? -19.100 11.008 24.571 1.00 87.12 215 ILE A O 1
ATOM 1760 N N . LEU A 1 216 ? -17.243 9.743 24.674 1.00 86.62 216 LEU A N 1
ATOM 1761 C CA . LEU A 1 216 ? -16.812 9.950 23.294 1.00 86.62 216 LEU A CA 1
ATOM 1762 C C . LEU A 1 216 ? -17.102 8.694 22.468 1.00 86.62 216 LEU A C 1
ATOM 1764 O O . LEU A 1 216 ? -16.661 7.603 22.818 1.00 86.62 216 LEU A O 1
ATOM 1768 N N . LYS A 1 217 ? -17.832 8.844 21.359 1.00 85.31 217 LYS A N 1
ATOM 1769 C CA . LYS A 1 217 ? -18.042 7.791 20.351 1.00 85.31 217 LYS A CA 1
ATOM 1770 C C . LYS A 1 217 ? -17.424 8.259 19.040 1.00 85.31 217 LYS A C 1
ATOM 1772 O O . LYS A 1 217 ? -17.864 9.268 18.487 1.00 85.31 217 LYS A O 1
ATOM 1777 N N . THR A 1 218 ? -16.432 7.539 18.538 1.00 83.75 218 THR A N 1
ATOM 1778 C CA . THR A 1 218 ? -15.702 7.897 17.317 1.00 83.75 218 THR A CA 1
ATOM 1779 C C . THR A 1 218 ? -15.956 6.893 16.189 1.00 83.75 218 THR A C 1
ATOM 1781 O O . THR A 1 218 ? -16.332 5.746 16.429 1.00 83.75 218 THR A O 1
ATOM 1784 N N . ARG A 1 219 ? -15.836 7.346 14.935 1.00 79.81 219 ARG A N 1
ATOM 1785 C CA . ARG A 1 219 ? -15.926 6.528 13.712 1.00 79.81 219 ARG A CA 1
ATOM 1786 C C . ARG A 1 219 ? -15.002 7.063 12.620 1.00 79.81 219 ARG A C 1
ATOM 1788 O O . ARG A 1 219 ? -14.706 8.260 12.586 1.00 79.81 219 ARG A O 1
ATOM 1795 N N . GLY A 1 220 ? -14.612 6.174 11.707 1.00 79.56 220 GLY A N 1
ATOM 1796 C CA . GLY A 1 220 ? -13.777 6.506 10.553 1.00 79.56 220 GLY A CA 1
ATOM 1797 C C . GLY A 1 220 ? -12.404 6.989 10.988 1.00 79.56 220 GLY A C 1
ATOM 1798 O O . GLY A 1 220 ? -11.782 6.383 11.858 1.00 79.56 220 GLY A O 1
ATOM 1799 N N . TYR A 1 221 ? -11.965 8.115 10.430 1.00 73.44 221 TYR A N 1
ATOM 1800 C CA . TYR A 1 221 ? -10.663 8.718 10.722 1.00 73.44 221 TYR A CA 1
ATOM 1801 C C . TYR A 1 221 ? -10.434 9.036 12.211 1.00 73.44 221 TYR A C 1
ATOM 1803 O O . TYR A 1 221 ? -9.298 9.072 12.664 1.00 73.44 221 TYR A O 1
ATOM 1811 N N . PHE A 1 222 ? -11.500 9.257 12.986 1.00 73.56 222 PHE A N 1
ATOM 1812 C CA . PHE A 1 222 ? -11.396 9.575 14.414 1.00 73.56 222 PHE A CA 1
ATOM 1813 C C . PHE A 1 222 ? -11.354 8.341 15.321 1.00 73.56 222 PHE A C 1
ATOM 1815 O O . PHE A 1 222 ? -11.296 8.478 16.544 1.00 73.56 222 PHE A O 1
ATOM 1822 N N . ASN A 1 223 ? -11.457 7.141 14.751 1.00 73.38 223 ASN A N 1
ATOM 1823 C CA . ASN A 1 223 ? -11.468 5.902 15.511 1.00 73.38 223 ASN A CA 1
ATOM 1824 C C . ASN A 1 223 ? -10.036 5.493 15.893 1.00 73.38 223 ASN A C 1
ATOM 1826 O O . ASN A 1 223 ? -9.452 4.606 15.280 1.00 73.38 223 ASN A O 1
ATOM 1830 N N . ASP A 1 224 ? -9.467 6.170 16.890 1.00 59.47 224 ASP A N 1
ATOM 1831 C CA . ASP A 1 224 ? -8.130 5.895 17.434 1.00 59.47 224 ASP A CA 1
ATOM 1832 C C . ASP A 1 224 ? -8.171 4.769 18.484 1.00 59.47 224 ASP A C 1
ATOM 1834 O O . ASP A 1 224 ? -7.797 4.943 19.641 1.00 59.47 224 ASP A O 1
ATOM 1838 N N . THR A 1 225 ? -8.745 3.615 18.130 1.00 52.66 225 THR A N 1
ATOM 1839 C CA . THR A 1 225 ? -8.932 2.505 19.085 1.00 52.66 225 THR A CA 1
ATOM 1840 C C . THR A 1 225 ? -7.747 1.548 19.172 1.00 52.66 225 THR A C 1
ATOM 1842 O O . THR A 1 225 ? -7.776 0.663 20.022 1.00 52.66 225 THR A O 1
ATOM 1845 N N . ASN A 1 226 ? -6.711 1.707 18.339 1.00 46.38 226 ASN A N 1
ATOM 1846 C CA . ASN A 1 226 ? -5.655 0.696 18.203 1.00 46.38 226 ASN A CA 1
ATOM 1847 C C . ASN A 1 226 ? -4.243 1.160 18.584 1.00 46.38 226 ASN A C 1
ATOM 1849 O O . ASN A 1 226 ? -3.333 0.341 18.520 1.00 46.38 226 ASN A O 1
ATOM 1853 N N . LYS A 1 227 ? -4.024 2.402 19.034 1.00 48.28 227 LYS A N 1
ATOM 1854 C CA . LYS A 1 227 ? -2.746 2.752 19.669 1.00 48.28 227 LYS A CA 1
ATOM 1855 C C . LYS A 1 227 ? -2.861 2.538 21.180 1.00 48.28 227 LYS A C 1
ATOM 1857 O O . LYS A 1 227 ? -3.658 3.228 21.819 1.00 48.28 227 LYS A O 1
ATOM 1862 N N . PRO A 1 228 ? -2.082 1.628 21.800 1.00 35.34 228 PRO A N 1
ATOM 1863 C CA . PRO A 1 228 ? -1.797 1.801 23.211 1.00 35.34 228 PRO A CA 1
ATOM 1864 C C . PRO A 1 228 ? -1.157 3.183 23.347 1.00 35.34 228 PRO A C 1
ATOM 1866 O O . PRO A 1 228 ? -0.108 3.447 22.762 1.00 35.34 228 PRO A O 1
ATOM 1869 N N . LEU A 1 229 ? -1.835 4.085 24.055 1.00 32.91 229 LEU A N 1
ATOM 1870 C CA . LEU A 1 229 ? -1.234 5.332 24.506 1.00 32.91 229 LEU A CA 1
ATOM 1871 C C . LEU A 1 229 ? -0.047 4.933 25.388 1.00 32.91 229 LEU A C 1
ATOM 1873 O O . LEU A 1 229 ? -0.252 4.375 26.468 1.00 32.91 229 LEU A O 1
ATOM 1877 N N . VAL A 1 230 ? 1.169 5.125 24.876 1.00 33.97 230 VAL A N 1
ATOM 1878 C CA . VAL A 1 230 ? 2.404 5.028 25.665 1.00 33.97 230 VAL A CA 1
ATOM 1879 C C . VAL A 1 230 ? 2.447 6.187 26.652 1.00 33.97 230 VAL A C 1
ATOM 1881 O O . VAL A 1 230 ? 2.142 7.326 26.229 1.00 33.97 230 VAL A O 1
#

Sequence (230 aa):
MPNIHDLTFGIHVTSLKNWDEIDAWANERILSRVETTPEIKAKAEELTASYATAEEKMEALYYFIQTEFEYVQADLDRGGYTPHYASEIYENLYGDCKDQVTLFISLLKSAGIRAYPALINPYPYWTIDRKFPTPHFSHLIVYIPTDQKEYWLDTTSDVTPFPNLYYSNQGRWAFVIDGKGGKFHKTPLAKAEENLVISEINSLIEGTNYKNEMILKTRGYFNDTNKPLV

pLDDT: mean 88.64, std 13.09, range [32.91, 98.81]

Radius of gyration: 20.69 Å; chains: 1; bounding box: 46×46×72 Å

Secondary structure (DSSP, 8-state):
---HHHHS---------SHHHHHHHHHHHTGGG----HHHHHHHHHHHTT--SHHHHHHHHHHHHHHHPEE----SSS-TT-PPPHHHHHHH-EE-HHHHHHHHHHHHHHTT---EEEEE--STT----TTS-----SEEEEEEE-SS-EEEE-TT-SSPPTTPPPGGGTT-EEEE--SSS-EEEEPP---GGGSEEEEEEEEEEETTEEEEEEEEEEEGGG---S----